Protein AF-A0A938YNI0-F1 (afdb_monomer_lite)

Secondary structure (DSSP, 8-state):
----------HHHHHHHHHHHHHHHHHHHHHHHHHHHHHHHHHHHHHHHHHHHHHHHHHHHHHHHHHHHHHHHHHHHHHHHHHHHHHHTT--HHHHHHHHHHHHHHHHHHHHHH--SSSEEEEEETTB---HHHHHHH-EEEEEEETTEEEEEEEE----TT----EEEEEE-SS-EEEEEPPS-EEEE--HHHHHHHHS--

pLDDT: mean 79.86, std 16.53, range [38.16, 95.25]

Foldseek 3Di:
DDDDDDDDDPPPVVVVVVVVVVVVVVVVVVVVVVVVVVVVVVVVVVVVVVVVVVVVLVVLQVVLVVLLVVLQVQLLCLLQVLQVVCLVVVHDFLVSQLSSLQSNLVSQVVSQVVQPPQKGKHKAKPVGDRDSVNQSVQKTKDFDDDPSGTFKIKIFRDPDPPRPIWIWMWMDGPNDIDIGTDDGIRMDGDDPVVVCVVVVPD

Structure (mmCIF, N/CA/C/O backbone):
data_AF-A0A938YNI0-F1
#
_entry.id   AF-A0A938YNI0-F1
#
loop_
_atom_site.group_PDB
_atom_site.id
_atom_site.type_symbol
_atom_site.label_atom_id
_atom_site.label_alt_id
_atom_site.label_comp_id
_atom_site.label_asym_id
_atom_site.label_entity_id
_atom_site.label_seq_id
_atom_site.pdbx_PDB_ins_code
_atom_site.Cartn_x
_atom_site.Cartn_y
_atom_site.Cartn_z
_atom_site.occupancy
_atom_site.B_iso_or_equiv
_atom_site.auth_seq_id
_atom_site.auth_comp_id
_atom_site.auth_asym_id
_atom_site.auth_atom_id
_atom_site.pdbx_PDB_model_num
ATOM 1 N N . MET A 1 1 ? 46.443 4.121 -111.350 1.00 38.16 1 MET A N 1
ATOM 2 C CA . MET A 1 1 ? 47.191 4.198 -110.071 1.00 38.16 1 MET A CA 1
ATOM 3 C C . MET A 1 1 ? 46.187 4.528 -108.970 1.00 38.16 1 MET A C 1
ATOM 5 O O . MET A 1 1 ? 45.527 5.544 -109.083 1.00 38.16 1 MET A O 1
ATOM 9 N N . ASN A 1 2 ? 45.786 3.555 -108.138 1.00 39.31 2 ASN A N 1
ATOM 10 C CA . ASN A 1 2 ? 46.237 3.372 -106.739 1.00 39.31 2 ASN A CA 1
ATOM 11 C C . ASN A 1 2 ? 46.168 4.683 -105.918 1.00 39.31 2 ASN A C 1
ATOM 13 O O . ASN A 1 2 ? 46.846 5.632 -106.274 1.00 39.31 2 ASN A O 1
ATOM 17 N N . LYS A 1 3 ? 45.430 4.808 -104.803 1.00 40.88 3 LYS A N 1
ATOM 18 C CA . LYS A 1 3 ? 45.256 3.856 -103.691 1.00 40.88 3 LYS A CA 1
ATOM 19 C C . LYS A 1 3 ? 43.919 4.049 -102.954 1.00 40.88 3 LYS A C 1
ATOM 21 O O . LYS A 1 3 ? 43.476 5.169 -102.725 1.00 40.88 3 LYS A O 1
ATOM 26 N N . ARG A 1 4 ? 43.349 2.926 -102.504 1.00 47.81 4 ARG A N 1
ATOM 27 C CA . ARG A 1 4 ? 42.357 2.835 -101.422 1.00 47.81 4 ARG A CA 1
ATOM 28 C C . ARG A 1 4 ? 42.985 3.317 -100.107 1.00 47.81 4 ARG A C 1
ATOM 30 O O . ARG A 1 4 ? 44.101 2.910 -99.794 1.00 47.81 4 ARG A O 1
ATOM 37 N N . GLY A 1 5 ? 42.248 4.106 -99.330 1.00 41.38 5 GLY A N 1
ATOM 38 C CA . GLY A 1 5 ? 42.566 4.444 -97.942 1.00 41.38 5 GLY A CA 1
ATOM 39 C C . GLY A 1 5 ? 41.437 4.003 -97.014 1.00 41.38 5 GLY A C 1
ATOM 40 O O . GLY A 1 5 ? 40.560 4.792 -96.687 1.00 41.38 5 GLY A O 1
ATOM 41 N N . PHE A 1 6 ? 41.446 2.729 -96.623 1.00 50.81 6 PHE A N 1
ATOM 42 C CA . PHE A 1 6 ? 40.734 2.230 -95.446 1.00 50.81 6 PHE A CA 1
ATOM 43 C C . PHE A 1 6 ? 41.686 2.372 -94.253 1.00 50.81 6 PHE A C 1
ATOM 45 O O . PHE A 1 6 ? 42.785 1.825 -94.308 1.00 50.81 6 PHE A O 1
ATOM 52 N N . ALA A 1 7 ? 41.274 3.035 -93.173 1.00 47.28 7 ALA A N 1
ATOM 53 C CA . ALA A 1 7 ? 41.886 2.839 -91.858 1.00 47.28 7 ALA A CA 1
ATOM 54 C C . ALA A 1 7 ? 40.875 3.142 -90.741 1.00 47.28 7 ALA A C 1
ATOM 56 O O . ALA A 1 7 ? 40.614 4.284 -90.382 1.00 47.28 7 ALA A O 1
ATOM 57 N N . ALA A 1 8 ? 40.270 2.046 -90.282 1.00 47.12 8 ALA A N 1
ATOM 58 C CA . ALA A 1 8 ? 39.646 1.772 -88.993 1.00 47.12 8 ALA A CA 1
ATOM 59 C C . ALA A 1 8 ? 39.476 2.938 -87.994 1.00 47.12 8 ALA A C 1
ATOM 61 O O . ALA A 1 8 ? 40.426 3.404 -87.369 1.00 47.12 8 ALA A O 1
ATOM 62 N N . LYS A 1 9 ? 38.209 3.274 -87.710 1.00 50.81 9 LYS A N 1
ATOM 63 C CA . LYS A 1 9 ? 37.815 3.894 -86.436 1.00 50.81 9 LYS A CA 1
ATOM 64 C C . LYS A 1 9 ? 38.272 2.994 -85.269 1.00 50.81 9 LYS A C 1
ATOM 66 O O . LYS A 1 9 ? 38.123 1.771 -85.365 1.00 50.81 9 LYS A O 1
ATOM 71 N N . PRO A 1 10 ? 38.786 3.548 -84.158 1.00 48.12 10 PRO A N 1
ATOM 72 C CA . PRO A 1 10 ? 39.384 2.758 -83.090 1.00 48.12 10 PRO A CA 1
ATOM 73 C C . PRO A 1 10 ? 38.300 2.084 -82.233 1.00 48.12 10 PRO A C 1
ATOM 75 O O . PRO A 1 10 ? 37.873 2.601 -81.204 1.00 48.12 10 PRO A O 1
ATOM 78 N N . LEU A 1 11 ? 37.901 0.870 -82.620 1.00 50.59 11 LEU A N 1
ATOM 79 C CA . LEU A 1 11 ? 37.059 -0.047 -81.829 1.00 50.59 11 LEU A CA 1
ATOM 80 C C . LEU A 1 11 ? 37.711 -0.496 -80.501 1.00 50.59 11 LEU A C 1
ATOM 82 O O . LEU A 1 11 ? 37.070 -1.145 -79.675 1.00 50.59 11 LEU A O 1
ATOM 86 N N . PHE A 1 12 ? 38.976 -0.139 -80.266 1.00 46.34 12 PHE A N 1
ATOM 87 C CA . PHE A 1 12 ? 39.715 -0.498 -79.055 1.00 46.34 12 PHE A CA 1
ATOM 88 C C . PHE A 1 12 ? 39.401 0.419 -77.859 1.00 46.34 12 PHE A C 1
ATOM 90 O O . PHE A 1 12 ? 39.346 -0.051 -76.722 1.00 46.34 12 PHE A O 1
ATOM 97 N N . PHE A 1 13 ? 39.106 1.702 -78.101 1.00 42.03 13 PHE A N 1
ATOM 98 C CA . PHE A 1 13 ? 38.815 2.659 -77.025 1.00 42.03 13 PHE A CA 1
ATOM 99 C C . PHE A 1 13 ? 37.410 2.466 -76.426 1.00 42.03 13 PHE A C 1
ATOM 101 O O . PHE A 1 13 ? 37.231 2.613 -75.222 1.00 42.03 13 PHE A O 1
ATOM 108 N N . GLN A 1 14 ? 36.417 2.019 -77.202 1.00 46.62 14 GLN A N 1
ATOM 109 C CA . GLN A 1 14 ? 35.068 1.766 -76.666 1.00 46.62 14 GLN A CA 1
ATOM 110 C C . GLN A 1 14 ? 34.980 0.528 -75.751 1.00 46.62 14 GLN A C 1
ATOM 112 O O . GLN A 1 14 ? 34.176 0.512 -74.818 1.00 46.62 14 GLN A O 1
ATOM 117 N N . ARG A 1 15 ? 35.821 -0.502 -75.942 1.00 45.84 15 ARG A N 1
ATOM 118 C CA . ARG A 1 15 ? 35.787 -1.721 -75.104 1.00 45.84 15 ARG A CA 1
ATOM 119 C C . ARG A 1 15 ? 36.447 -1.552 -73.732 1.00 45.84 15 ARG A C 1
ATOM 121 O O . ARG A 1 15 ? 35.991 -2.171 -72.771 1.00 45.84 15 ARG A O 1
ATOM 128 N N . LEU A 1 16 ? 37.487 -0.725 -73.618 1.00 47.31 16 LEU A N 1
ATOM 129 C CA . LEU A 1 16 ? 38.164 -0.455 -72.340 1.00 47.31 16 LEU A CA 1
ATOM 130 C C . LEU A 1 16 ? 37.369 0.511 -71.448 1.00 47.31 16 LEU A C 1
ATOM 132 O O . LEU A 1 16 ? 37.275 0.281 -70.241 1.00 47.31 16 LEU A O 1
ATOM 136 N N . PHE A 1 17 ? 36.719 1.523 -72.032 1.00 47.69 17 PHE A N 1
ATOM 137 C CA . PHE A 1 17 ? 35.843 2.434 -71.287 1.00 47.69 17 PHE A CA 1
ATOM 138 C C . PHE A 1 17 ? 34.546 1.751 -70.826 1.00 47.69 17 PHE A C 1
ATOM 140 O O . PHE A 1 17 ? 34.156 1.925 -69.674 1.00 47.69 17 PHE A O 1
ATOM 147 N N . GLY A 1 18 ? 33.948 0.873 -71.642 1.00 51.53 18 GLY A N 1
ATOM 148 C CA . GLY A 1 18 ? 32.767 0.098 -71.240 1.00 51.53 18 GLY A CA 1
ATOM 149 C C . GLY A 1 18 ? 33.025 -0.914 -70.111 1.00 51.53 18 GLY A C 1
ATOM 150 O O . GLY A 1 18 ? 32.138 -1.157 -69.297 1.00 51.53 18 GLY A O 1
ATOM 151 N N . LYS A 1 19 ? 34.236 -1.489 -70.005 1.00 54.94 19 LYS A N 1
ATOM 152 C CA . LYS A 1 19 ? 34.612 -2.366 -68.875 1.00 54.94 19 LYS A CA 1
ATOM 153 C C . LYS A 1 19 ? 34.879 -1.580 -67.584 1.00 54.94 19 LYS A C 1
ATOM 155 O O . LYS A 1 19 ? 34.446 -2.016 -66.522 1.00 54.94 19 LYS A O 1
ATOM 160 N N . ARG A 1 20 ? 35.532 -0.411 -67.669 1.00 54.72 20 ARG A N 1
ATOM 161 C CA . ARG A 1 20 ? 35.761 0.479 -66.511 1.00 54.72 20 ARG A CA 1
ATOM 162 C C . ARG A 1 20 ? 34.461 1.083 -65.969 1.00 54.72 20 ARG A C 1
ATOM 164 O O . ARG A 1 20 ? 34.282 1.122 -64.758 1.00 54.72 20 ARG A O 1
ATOM 171 N N . GLN A 1 21 ? 33.534 1.474 -66.845 1.00 62.00 21 GLN A N 1
ATOM 172 C CA . GLN A 1 21 ? 32.210 1.972 -66.448 1.00 62.00 21 GLN A CA 1
ATOM 173 C C . GLN A 1 21 ? 31.354 0.891 -65.773 1.00 62.00 21 GLN A C 1
ATOM 175 O O . GLN A 1 21 ? 30.682 1.182 -64.790 1.00 62.00 21 GLN A O 1
ATOM 180 N N . LYS A 1 22 ? 31.429 -0.368 -66.233 1.00 64.50 22 LYS A N 1
ATOM 181 C CA . LYS A 1 22 ? 30.766 -1.503 -65.567 1.00 64.50 22 LYS A CA 1
ATOM 182 C C . LYS A 1 22 ? 31.328 -1.766 -64.166 1.00 64.50 22 LYS A C 1
ATOM 184 O O . LYS A 1 22 ? 30.550 -1.973 -63.245 1.00 64.50 22 LYS A O 1
ATOM 189 N N . GLY A 1 23 ? 32.651 -1.699 -63.991 1.00 71.69 23 GLY A N 1
ATOM 190 C CA . GLY A 1 23 ? 33.288 -1.838 -62.674 1.00 71.69 23 GLY A CA 1
ATOM 191 C C . GLY A 1 23 ? 32.902 -0.718 -61.703 1.00 71.69 23 GLY A C 1
ATOM 192 O O . GLY A 1 23 ? 32.563 -0.991 -60.557 1.00 71.69 23 GLY A O 1
ATOM 193 N N . PHE A 1 24 ? 32.875 0.530 -62.180 1.00 79.88 24 PHE A N 1
ATOM 194 C CA . PHE A 1 24 ? 32.447 1.682 -61.383 1.00 79.88 24 PHE A CA 1
ATOM 195 C C . PHE A 1 24 ? 30.961 1.611 -60.993 1.00 79.88 24 PHE A C 1
ATOM 197 O O . PHE A 1 24 ? 30.611 1.871 -59.848 1.00 79.88 24 PHE A O 1
ATOM 204 N N . PHE A 1 25 ? 30.085 1.200 -61.913 1.00 79.19 25 PHE A N 1
ATOM 205 C CA . PHE A 1 25 ? 28.658 1.038 -61.630 1.00 79.19 25 PHE A CA 1
ATOM 206 C C . PHE A 1 25 ? 28.380 -0.102 -60.638 1.00 79.19 25 PHE A C 1
ATOM 208 O O . PHE A 1 25 ? 27.625 0.088 -59.690 1.00 79.19 25 PHE A O 1
ATOM 215 N N . CYS A 1 26 ? 29.038 -1.258 -60.794 1.00 82.62 26 CYS A N 1
ATOM 216 C CA . CYS A 1 26 ? 28.976 -2.337 -59.803 1.00 82.62 26 CYS A CA 1
ATOM 217 C C . CYS A 1 26 ? 29.453 -1.871 -58.423 1.00 82.62 26 CYS A C 1
ATOM 219 O O . CYS A 1 26 ? 28.816 -2.189 -57.425 1.00 82.62 26 CYS A O 1
ATOM 221 N N . PHE A 1 27 ? 30.528 -1.084 -58.363 1.00 84.44 27 PHE A N 1
ATOM 222 C CA . PHE A 1 27 ? 31.019 -0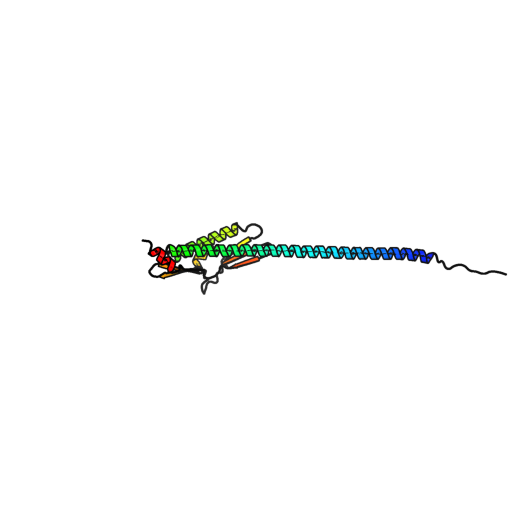.510 -57.112 1.00 84.44 27 PHE A CA 1
ATOM 223 C C . PHE A 1 27 ? 29.996 0.435 -56.459 1.00 84.44 27 PHE A C 1
ATOM 225 O O . PHE A 1 27 ? 29.757 0.323 -55.261 1.00 84.44 27 PHE A O 1
ATOM 232 N N . LEU A 1 28 ? 29.333 1.304 -57.232 1.00 87.62 28 LEU A N 1
ATOM 233 C CA . LEU A 1 28 ? 28.261 2.165 -56.715 1.00 87.62 28 LEU A CA 1
ATOM 234 C C . LEU A 1 28 ? 27.056 1.370 -56.201 1.00 87.62 28 LEU A C 1
ATOM 236 O O . LEU A 1 28 ? 26.506 1.725 -55.164 1.00 87.62 28 LEU A O 1
ATOM 240 N N . ILE A 1 29 ? 26.659 0.294 -56.887 1.00 88.12 29 ILE A N 1
ATOM 241 C CA . ILE A 1 29 ? 25.578 -0.583 -56.413 1.00 88.12 29 ILE A CA 1
ATOM 242 C C . ILE A 1 29 ? 25.964 -1.245 -55.092 1.00 88.12 29 ILE A C 1
ATOM 244 O O . ILE A 1 29 ? 25.154 -1.273 -54.172 1.00 88.12 29 ILE A O 1
ATOM 248 N N . VAL A 1 30 ? 27.193 -1.754 -54.979 1.00 90.62 30 VAL A N 1
ATOM 249 C CA . VAL A 1 30 ? 27.682 -2.364 -53.735 1.00 90.62 30 VAL A CA 1
ATOM 250 C C . VAL A 1 30 ? 27.716 -1.332 -52.606 1.00 90.62 30 VAL A C 1
ATOM 252 O O . VAL A 1 30 ? 27.247 -1.626 -51.514 1.00 90.62 30 VAL A O 1
ATOM 255 N N . LEU A 1 31 ? 28.182 -0.106 -52.864 1.00 90.81 31 LEU A N 1
ATOM 256 C CA . LEU A 1 31 ? 28.136 0.977 -51.876 1.00 90.81 31 LEU A CA 1
ATOM 257 C C . LEU A 1 31 ? 26.705 1.335 -51.461 1.00 90.81 31 LEU A C 1
ATOM 259 O O . LEU A 1 31 ? 26.448 1.527 -50.276 1.00 90.81 31 LEU A O 1
ATOM 263 N N . ALA A 1 32 ? 25.771 1.405 -52.412 1.00 89.25 32 ALA A N 1
ATOM 264 C CA . ALA A 1 32 ? 24.364 1.656 -52.118 1.00 89.25 32 ALA A CA 1
ATOM 265 C C . ALA A 1 32 ? 23.752 0.519 -51.285 1.00 89.25 32 ALA A C 1
ATOM 267 O O . ALA A 1 32 ? 23.020 0.789 -50.338 1.00 89.25 32 ALA A O 1
ATOM 268 N N . ALA A 1 33 ? 24.088 -0.738 -51.587 1.00 91.06 33 ALA A N 1
ATOM 269 C CA . ALA A 1 33 ? 23.653 -1.894 -50.812 1.00 91.06 33 ALA A CA 1
ATOM 270 C C . ALA A 1 33 ? 24.206 -1.859 -49.379 1.00 91.06 33 ALA A C 1
ATOM 272 O O . ALA A 1 33 ? 23.435 -2.037 -48.443 1.00 91.06 33 ALA A O 1
ATOM 273 N N . ILE A 1 34 ? 25.494 -1.538 -49.200 1.00 92.88 34 ILE A N 1
ATOM 274 C CA . ILE A 1 34 ? 26.114 -1.362 -47.875 1.00 92.88 34 ILE A CA 1
ATOM 275 C C . ILE A 1 34 ? 25.433 -0.225 -47.103 1.00 92.88 34 ILE A C 1
ATOM 277 O O . ILE A 1 34 ? 25.165 -0.369 -45.915 1.00 92.88 34 ILE A O 1
ATOM 281 N N . ALA A 1 35 ? 25.124 0.898 -47.758 1.00 91.56 35 ALA A N 1
ATOM 282 C CA . ALA A 1 35 ? 24.436 2.016 -47.116 1.00 91.56 35 ALA A CA 1
ATOM 283 C C . ALA A 1 35 ? 23.010 1.642 -46.671 1.00 91.56 35 ALA A C 1
ATOM 285 O O . ALA A 1 35 ? 22.593 2.004 -45.573 1.00 91.56 35 ALA A O 1
ATOM 286 N N . ILE A 1 36 ? 22.278 0.886 -47.497 1.00 91.62 36 ILE A N 1
ATOM 287 C CA . ILE A 1 36 ? 20.951 0.363 -47.147 1.00 91.62 36 ILE A CA 1
ATOM 288 C C . ILE A 1 36 ? 21.056 -0.627 -45.981 1.00 91.62 36 ILE A C 1
ATOM 290 O O . ILE A 1 36 ? 20.290 -0.519 -45.028 1.00 91.62 36 ILE A O 1
ATOM 294 N N . GLU A 1 37 ? 22.003 -1.564 -46.028 1.00 92.12 37 GLU A N 1
ATOM 295 C CA . GLU A 1 37 ? 22.225 -2.553 -44.969 1.00 92.12 37 GLU A CA 1
ATOM 296 C C . GLU A 1 37 ? 22.594 -1.885 -43.638 1.00 92.12 37 GLU A C 1
ATOM 298 O O . GLU A 1 37 ? 22.005 -2.205 -42.606 1.00 92.12 37 GLU A O 1
ATOM 303 N N . ALA A 1 38 ? 23.488 -0.893 -43.664 1.00 90.31 38 ALA A N 1
ATOM 304 C CA . ALA A 1 38 ? 23.835 -0.098 -42.491 1.00 90.31 38 ALA A CA 1
ATOM 305 C C . ALA A 1 38 ? 22.611 0.635 -41.917 1.00 90.31 38 ALA A C 1
ATOM 307 O O . ALA A 1 38 ? 22.375 0.578 -40.710 1.00 90.31 38 ALA A O 1
ATOM 308 N N . GLY A 1 39 ? 21.788 1.251 -42.774 1.00 90.12 39 GLY A N 1
ATOM 309 C CA . GLY A 1 39 ? 20.546 1.900 -42.349 1.00 90.12 39 GLY A CA 1
ATOM 310 C C . GLY A 1 39 ? 19.523 0.921 -41.758 1.00 90.12 39 GLY A C 1
ATOM 311 O O . GLY A 1 39 ? 18.837 1.246 -40.791 1.00 90.12 39 GLY A O 1
ATOM 312 N N . LEU A 1 40 ? 19.420 -0.301 -42.289 1.00 90.88 40 LEU A N 1
ATOM 313 C CA . LEU A 1 40 ? 18.556 -1.344 -41.723 1.00 90.88 40 LEU A CA 1
ATOM 314 C C . LEU A 1 40 ? 19.047 -1.806 -40.346 1.00 90.88 40 LEU A C 1
ATOM 316 O O . LEU A 1 40 ? 18.230 -1.968 -39.440 1.00 90.88 40 LEU A O 1
ATOM 320 N N . LEU A 1 41 ? 20.359 -1.982 -40.174 1.00 92.25 41 LEU A N 1
ATOM 321 C CA . LEU A 1 41 ? 20.958 -2.348 -38.888 1.00 92.25 41 LEU A CA 1
ATOM 322 C C . LEU A 1 41 ? 20.746 -1.262 -37.827 1.00 92.25 41 LEU A C 1
ATOM 324 O O . LEU A 1 41 ? 20.422 -1.585 -36.685 1.00 92.25 41 LEU A O 1
ATOM 328 N N . GLU A 1 42 ? 20.879 0.014 -38.195 1.00 92.62 42 GLU A N 1
ATOM 329 C CA . GLU A 1 42 ? 20.629 1.135 -37.284 1.00 92.62 42 GLU A CA 1
ATOM 330 C C . GLU A 1 42 ? 19.163 1.175 -36.827 1.00 92.62 42 GLU A C 1
ATOM 332 O O . GLU A 1 42 ? 18.893 1.213 -35.625 1.00 92.62 42 GLU A O 1
ATOM 337 N N . ASN A 1 43 ? 18.217 1.046 -37.765 1.00 91.56 43 ASN A N 1
ATOM 338 C CA . ASN A 1 43 ? 16.786 0.980 -37.453 1.00 91.56 43 ASN A CA 1
ATOM 339 C C . ASN A 1 43 ? 16.434 -0.233 -36.573 1.00 91.56 43 ASN A C 1
ATOM 341 O O . ASN A 1 43 ? 15.624 -0.118 -35.652 1.00 91.56 43 ASN A O 1
ATOM 345 N N . ALA A 1 44 ? 17.040 -1.397 -36.830 1.00 90.25 44 ALA A N 1
ATOM 346 C CA . ALA A 1 44 ? 16.838 -2.593 -36.015 1.00 90.25 44 ALA A CA 1
ATOM 347 C C . ALA A 1 44 ? 17.356 -2.392 -34.581 1.00 90.25 44 ALA A C 1
ATOM 349 O O . ALA A 1 44 ? 16.653 -2.716 -33.622 1.00 90.25 44 ALA A O 1
ATOM 350 N N . ALA A 1 45 ? 18.543 -1.796 -34.427 1.00 89.81 45 ALA A N 1
ATOM 351 C CA . ALA A 1 45 ? 19.116 -1.481 -33.122 1.00 89.81 45 ALA A CA 1
ATOM 352 C C . ALA A 1 45 ? 18.281 -0.441 -32.355 1.00 89.81 45 ALA A C 1
ATOM 354 O O . ALA A 1 45 ? 18.121 -0.542 -31.135 1.00 89.81 45 ALA A O 1
ATOM 355 N N . GLU A 1 46 ? 17.725 0.560 -33.041 1.00 92.75 46 GLU A N 1
ATOM 356 C CA . GLU A 1 46 ? 16.819 1.529 -32.425 1.00 92.75 46 GLU A CA 1
ATOM 357 C C . GLU A 1 46 ? 15.503 0.877 -31.986 1.00 92.75 46 GLU A C 1
ATOM 359 O O . GLU A 1 46 ? 15.088 1.052 -30.837 1.00 92.75 46 GLU A O 1
ATOM 364 N N . ALA A 1 47 ? 14.888 0.058 -32.843 1.00 89.25 47 ALA A N 1
ATOM 365 C CA . ALA A 1 47 ? 13.675 -0.681 -32.508 1.00 89.25 47 ALA A CA 1
ATOM 366 C C . ALA A 1 47 ? 13.882 -1.590 -31.286 1.00 89.25 47 ALA A C 1
ATOM 368 O O . ALA A 1 47 ? 13.059 -1.592 -30.368 1.00 89.25 47 ALA A O 1
ATOM 369 N N . GLU A 1 48 ? 15.005 -2.309 -31.216 1.00 90.88 48 GLU A N 1
ATOM 370 C CA . GLU A 1 48 ? 15.342 -3.156 -30.071 1.00 90.88 48 GLU A CA 1
ATOM 371 C C . GLU A 1 48 ? 15.510 -2.340 -28.781 1.00 90.88 48 GLU A C 1
ATOM 373 O O . GLU A 1 48 ? 14.988 -2.722 -27.731 1.00 90.88 48 GLU A O 1
ATOM 378 N N . ARG A 1 49 ? 16.152 -1.166 -28.849 1.00 89.75 49 ARG A N 1
ATOM 379 C CA . ARG A 1 49 ? 16.259 -0.249 -27.701 1.00 89.75 49 ARG A CA 1
ATOM 380 C C . ARG A 1 49 ? 14.897 0.261 -27.243 1.00 89.75 49 ARG A C 1
ATOM 382 O O . ARG A 1 49 ? 14.655 0.326 -26.037 1.00 89.75 49 ARG A O 1
ATOM 389 N N . VAL A 1 50 ? 14.016 0.629 -28.172 1.00 91.50 50 VAL A N 1
ATOM 390 C CA . VAL A 1 50 ? 12.654 1.088 -27.857 1.00 91.50 50 VAL A CA 1
ATOM 391 C C . VAL A 1 50 ? 11.856 -0.033 -27.194 1.00 91.50 50 VAL A C 1
ATOM 393 O O . VAL A 1 50 ? 11.256 0.190 -26.143 1.00 91.50 50 VAL A O 1
ATOM 396 N N . ILE A 1 51 ? 11.916 -1.252 -27.735 1.00 91.38 51 ILE A N 1
ATOM 397 C CA . ILE A 1 51 ? 11.267 -2.433 -27.151 1.00 91.38 51 ILE A CA 1
ATOM 398 C C . ILE A 1 51 ? 11.834 -2.731 -25.758 1.00 91.38 51 ILE A C 1
ATOM 400 O O . ILE A 1 51 ? 11.069 -2.958 -24.821 1.00 91.38 51 ILE A O 1
ATOM 404 N N . GLY A 1 52 ? 13.158 -2.695 -25.593 1.00 89.56 52 GLY A N 1
ATOM 405 C CA . GLY A 1 52 ? 13.822 -2.923 -24.310 1.00 89.56 52 GLY A CA 1
ATOM 406 C C . GLY A 1 52 ? 13.399 -1.912 -23.243 1.00 89.56 52 GLY A C 1
ATOM 407 O O . GLY A 1 52 ? 13.052 -2.299 -22.127 1.00 89.56 52 GLY A O 1
ATOM 408 N N . ARG A 1 53 ? 13.336 -0.621 -23.598 1.00 89.12 53 ARG A N 1
ATOM 409 C CA . ARG A 1 53 ? 12.811 0.431 -22.710 1.00 89.12 53 ARG A CA 1
ATOM 410 C C . ARG A 1 53 ? 11.342 0.203 -22.370 1.00 89.12 53 ARG A C 1
ATOM 412 O O . ARG A 1 53 ? 10.979 0.292 -21.202 1.00 89.12 53 ARG A O 1
ATOM 419 N N . GLY A 1 54 ? 10.517 -0.128 -23.362 1.00 89.25 54 GLY A N 1
ATOM 420 C CA . GLY A 1 54 ? 9.100 -0.422 -23.155 1.00 89.25 54 GLY A CA 1
ATOM 421 C C . GLY A 1 54 ? 8.883 -1.577 -22.175 1.00 89.25 54 GLY A C 1
ATOM 422 O O . GLY A 1 54 ? 8.074 -1.460 -21.259 1.00 89.25 54 GLY A O 1
ATOM 423 N N . ARG A 1 55 ? 9.661 -2.659 -22.304 1.00 89.19 55 ARG A N 1
ATOM 424 C CA . ARG A 1 55 ? 9.626 -3.801 -21.375 1.00 89.19 55 ARG A CA 1
ATOM 425 C C . ARG A 1 55 ? 10.043 -3.418 -19.958 1.00 89.19 55 ARG A C 1
ATOM 427 O O . ARG A 1 55 ? 9.382 -3.838 -19.017 1.00 89.19 55 ARG A O 1
ATOM 434 N N . ALA A 1 56 ? 11.095 -2.614 -19.802 1.00 87.25 56 ALA A N 1
ATOM 435 C CA . ALA A 1 56 ? 11.530 -2.146 -18.486 1.00 87.25 56 ALA A CA 1
ATOM 436 C C . ALA A 1 56 ? 10.442 -1.306 -17.794 1.00 87.25 56 ALA A C 1
ATOM 438 O O . ALA A 1 56 ? 10.130 -1.544 -16.631 1.00 87.25 56 ALA A O 1
ATOM 439 N N . ILE A 1 57 ? 9.806 -0.385 -18.527 1.00 88.75 57 ILE A N 1
ATOM 440 C CA . ILE A 1 57 ? 8.693 0.425 -18.006 1.00 88.75 57 ILE A CA 1
ATOM 441 C C . ILE A 1 57 ? 7.508 -0.465 -17.615 1.00 88.75 57 ILE A C 1
ATOM 443 O O . ILE A 1 57 ? 6.937 -0.280 -16.543 1.00 88.75 57 ILE A O 1
ATOM 447 N N . ALA A 1 58 ? 7.146 -1.437 -18.458 1.00 88.94 58 ALA A N 1
ATOM 448 C CA . ALA A 1 58 ? 6.048 -2.359 -18.177 1.00 88.94 58 ALA A CA 1
ATOM 449 C C . ALA A 1 58 ? 6.311 -3.197 -16.914 1.00 88.94 58 ALA A C 1
ATOM 451 O O . ALA A 1 58 ? 5.436 -3.293 -16.058 1.00 88.94 58 ALA A O 1
ATOM 452 N N . PHE A 1 59 ? 7.526 -3.731 -16.766 1.00 89.25 59 PHE A N 1
ATOM 453 C CA .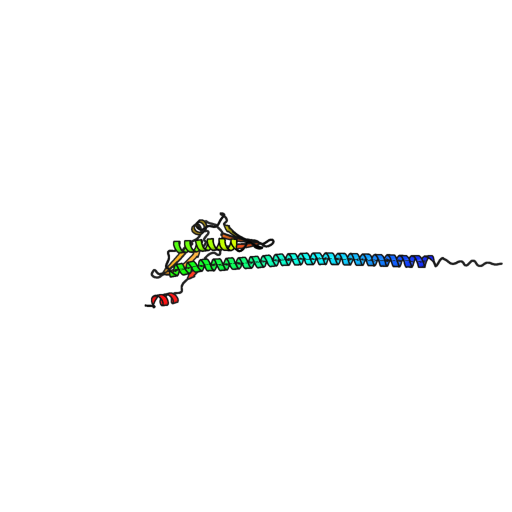 PHE A 1 59 ? 7.929 -4.496 -15.586 1.00 89.25 59 PHE A CA 1
ATOM 454 C C . PHE A 1 59 ? 7.882 -3.658 -14.300 1.00 89.25 59 PHE A C 1
ATOM 456 O O . PHE A 1 59 ? 7.382 -4.114 -13.272 1.00 89.25 59 PHE A O 1
ATOM 463 N N . GLU A 1 60 ? 8.371 -2.416 -14.348 1.00 88.25 60 GLU A N 1
ATOM 464 C CA . GLU A 1 60 ? 8.306 -1.504 -13.203 1.00 88.25 60 GLU A CA 1
ATOM 465 C C . GLU A 1 60 ? 6.861 -1.135 -12.842 1.00 88.25 60 GLU A C 1
ATOM 467 O O . GLU A 1 60 ? 6.519 -1.077 -11.662 1.00 88.25 60 GLU A O 1
ATOM 472 N N . ALA A 1 61 ? 5.999 -0.920 -13.840 1.00 88.19 61 ALA A N 1
ATOM 473 C CA . ALA A 1 61 ? 4.585 -0.633 -13.619 1.00 88.19 61 ALA A CA 1
ATOM 474 C C . ALA A 1 61 ? 3.845 -1.823 -12.986 1.00 88.19 61 ALA A C 1
ATOM 476 O O . ALA A 1 61 ? 3.060 -1.628 -12.059 1.00 88.19 61 ALA A O 1
ATOM 477 N N . GLU A 1 62 ? 4.117 -3.046 -13.447 1.00 88.44 62 GLU A N 1
ATOM 478 C CA . GLU A 1 62 ? 3.561 -4.274 -12.870 1.00 88.44 62 GLU A CA 1
ATOM 479 C C . GLU A 1 62 ? 4.032 -4.473 -11.427 1.00 88.44 62 GLU A C 1
ATOM 481 O O . GLU A 1 62 ? 3.230 -4.711 -10.527 1.00 88.44 62 GLU A O 1
ATOM 486 N N . SER A 1 63 ? 5.323 -4.279 -11.179 1.00 88.75 63 SER A N 1
ATOM 487 C CA . SER A 1 63 ? 5.894 -4.405 -9.840 1.00 88.75 63 SER A CA 1
ATOM 488 C C . SER A 1 63 ? 5.338 -3.333 -8.881 1.00 88.75 63 SER A C 1
ATOM 490 O O . SER A 1 63 ? 5.050 -3.628 -7.721 1.00 88.75 63 SER A O 1
ATOM 492 N N . ALA A 1 64 ? 5.092 -2.107 -9.363 1.00 88.88 64 ALA A N 1
ATOM 493 C CA . ALA A 1 64 ? 4.417 -1.062 -8.588 1.00 88.88 64 ALA A CA 1
ATOM 494 C C . ALA A 1 64 ? 2.944 -1.409 -8.306 1.00 88.88 64 ALA A C 1
ATOM 496 O O . ALA A 1 64 ? 2.445 -1.128 -7.215 1.00 88.88 64 ALA A O 1
ATOM 497 N N . ALA A 1 65 ? 2.256 -2.049 -9.256 1.00 88.44 65 ALA A N 1
ATOM 498 C CA . ALA A 1 65 ? 0.893 -2.536 -9.064 1.00 88.44 65 ALA A CA 1
ATOM 499 C C . ALA A 1 65 ? 0.829 -3.657 -8.012 1.00 88.44 65 ALA A C 1
ATOM 501 O O . ALA A 1 65 ? -0.032 -3.617 -7.138 1.00 88.44 65 ALA A O 1
ATOM 502 N N . LEU A 1 66 ? 1.774 -4.602 -8.031 1.00 89.31 66 LEU A N 1
ATOM 503 C CA . LEU A 1 66 ? 1.883 -5.642 -7.002 1.00 89.31 66 LEU A CA 1
ATOM 504 C C . LEU A 1 66 ? 2.122 -5.038 -5.616 1.00 89.31 66 LEU A C 1
ATOM 506 O O . LEU A 1 66 ? 1.439 -5.404 -4.661 1.00 89.31 66 LEU A O 1
ATOM 510 N N . ALA A 1 67 ? 3.043 -4.075 -5.505 1.00 88.81 67 ALA A N 1
ATOM 511 C CA . ALA A 1 67 ? 3.281 -3.363 -4.253 1.00 88.81 67 ALA A CA 1
ATOM 512 C C . ALA A 1 67 ? 2.005 -2.670 -3.753 1.00 88.81 67 ALA A C 1
ATOM 514 O O . ALA A 1 67 ? 1.670 -2.773 -2.575 1.00 88.81 67 ALA A O 1
ATOM 515 N N . ARG A 1 68 ? 1.244 -2.029 -4.648 1.00 90.00 68 ARG A N 1
ATOM 516 C CA . ARG A 1 68 ? -0.045 -1.419 -4.308 1.00 90.00 68 ARG A CA 1
ATOM 517 C C . ARG A 1 68 ? -1.030 -2.438 -3.743 1.00 90.00 68 ARG A C 1
ATOM 519 O O . ARG A 1 68 ? -1.599 -2.179 -2.688 1.00 90.00 68 ARG A O 1
ATOM 526 N N . THR A 1 69 ? -1.217 -3.570 -4.415 1.00 90.69 69 THR A N 1
ATOM 527 C CA . THR A 1 69 ? -2.130 -4.625 -3.952 1.00 90.69 69 THR A CA 1
ATOM 528 C C . THR A 1 69 ? -1.713 -5.158 -2.583 1.00 90.69 69 THR A C 1
ATOM 530 O O . THR A 1 69 ? -2.547 -5.285 -1.695 1.00 90.69 69 THR A O 1
ATOM 533 N N . LEU A 1 70 ? -0.414 -5.379 -2.359 1.00 89.69 70 LEU A N 1
ATOM 534 C CA . LEU A 1 70 ? 0.095 -5.821 -1.057 1.00 89.69 70 LEU A CA 1
ATOM 535 C C . LEU A 1 70 ? -0.172 -4.799 0.055 1.00 89.69 70 LEU A C 1
ATOM 537 O O . LEU A 1 70 ? -0.524 -5.187 1.172 1.00 89.69 70 LEU A O 1
ATOM 541 N N . ILE A 1 71 ? -0.013 -3.505 -0.237 1.00 90.94 71 ILE A N 1
ATOM 542 C CA . ILE A 1 71 ? -0.330 -2.420 0.701 1.00 90.94 71 ILE A CA 1
ATOM 543 C C . ILE A 1 71 ? -1.833 -2.416 1.013 1.00 90.94 71 ILE A C 1
ATOM 545 O O . ILE A 1 71 ? -2.199 -2.356 2.187 1.00 90.94 71 ILE A O 1
ATOM 549 N N . GLU A 1 72 ? -2.681 -2.502 -0.016 1.00 90.56 72 GLU A N 1
ATOM 550 C CA . GLU A 1 72 ? -4.144 -2.560 0.098 1.00 90.56 72 GLU A CA 1
ATOM 551 C C . GLU A 1 72 ? -4.585 -3.724 0.994 1.00 90.56 72 GLU A C 1
ATOM 553 O O . GLU A 1 72 ? -5.214 -3.500 2.030 1.00 90.56 72 GLU A O 1
ATOM 558 N N . ASP A 1 73 ? -4.167 -4.947 0.669 1.00 91.31 73 ASP A N 1
ATOM 559 C CA . ASP A 1 73 ? -4.545 -6.159 1.400 1.00 91.31 73 ASP A CA 1
ATOM 560 C C . ASP A 1 73 ? -4.054 -6.142 2.853 1.00 91.31 73 ASP A C 1
ATOM 562 O O . ASP A 1 73 ? -4.778 -6.520 3.783 1.00 91.31 73 ASP A O 1
ATOM 566 N N . SER A 1 74 ? -2.821 -5.678 3.071 1.00 92.06 74 SER A N 1
ATOM 567 C CA . SER A 1 74 ? -2.234 -5.614 4.411 1.00 92.06 74 SER A CA 1
ATOM 568 C C . SER A 1 74 ? -2.948 -4.591 5.289 1.00 92.06 74 SER A C 1
ATOM 570 O O . SER A 1 74 ? -3.192 -4.855 6.470 1.00 92.06 74 SER A O 1
ATOM 572 N N . LEU A 1 75 ? -3.305 -3.434 4.724 1.00 91.69 75 LEU A N 1
ATOM 573 C CA . LEU A 1 75 ? -4.027 -2.384 5.434 1.00 91.69 75 LEU A CA 1
ATOM 574 C C . LEU A 1 75 ? -5.445 -2.837 5.781 1.00 91.69 75 LEU A C 1
ATOM 576 O O . LEU A 1 75 ? -5.877 -2.708 6.930 1.00 91.69 75 LEU A O 1
ATOM 580 N N . ASP A 1 76 ? -6.137 -3.427 4.809 1.00 91.62 76 ASP A N 1
ATOM 581 C CA . ASP A 1 76 ? -7.465 -4.001 4.977 1.00 91.62 76 ASP A CA 1
ATOM 582 C C . ASP A 1 76 ? -7.490 -5.044 6.090 1.00 91.62 76 ASP A C 1
ATOM 584 O O . ASP A 1 76 ? -8.340 -4.989 6.985 1.00 91.62 76 ASP A O 1
ATOM 588 N N . SER A 1 77 ? -6.539 -5.976 6.053 1.00 92.50 77 SER A N 1
ATOM 589 C CA . SER A 1 77 ? -6.390 -7.019 7.061 1.00 92.50 77 SER A CA 1
ATOM 590 C C . SER A 1 77 ? -6.103 -6.428 8.442 1.00 92.50 77 SER A C 1
ATOM 592 O O . SER A 1 77 ? -6.768 -6.790 9.415 1.00 92.50 77 SER A O 1
ATOM 594 N N . ALA A 1 78 ? -5.179 -5.464 8.538 1.00 92.94 78 ALA A N 1
ATOM 595 C CA . ALA A 1 78 ? -4.822 -4.816 9.796 1.00 92.94 78 ALA A CA 1
ATOM 596 C C . ALA A 1 78 ? -6.024 -4.123 10.454 1.00 92.94 78 ALA A C 1
ATOM 598 O O . ALA A 1 78 ? -6.290 -4.362 11.633 1.00 92.94 78 ALA A O 1
ATOM 599 N N . ILE A 1 79 ? -6.781 -3.319 9.698 1.00 92.81 79 ILE A N 1
ATOM 600 C CA . ILE A 1 79 ? -7.945 -2.591 10.221 1.00 92.81 79 ILE A CA 1
ATOM 601 C C . ILE A 1 79 ? -9.071 -3.563 10.578 1.00 92.81 79 ILE A C 1
ATOM 603 O O . ILE A 1 79 ? -9.596 -3.514 11.690 1.00 92.81 79 ILE A O 1
ATOM 607 N N . LYS A 1 80 ? -9.432 -4.479 9.670 1.00 93.38 80 LYS A N 1
ATOM 608 C CA . LYS A 1 80 ? -10.521 -5.443 9.905 1.00 93.38 80 LYS A CA 1
ATOM 609 C C . LYS A 1 80 ? -10.219 -6.359 11.092 1.00 93.38 80 LYS A C 1
ATOM 611 O O . LYS A 1 80 ? -11.134 -6.676 11.845 1.00 93.38 80 LYS A O 1
ATOM 616 N N . SER A 1 81 ? -8.960 -6.757 11.281 1.00 94.06 81 SER A N 1
ATOM 617 C CA . SER A 1 81 ? -8.515 -7.541 12.439 1.00 94.06 81 SER A CA 1
ATOM 618 C C . SER A 1 81 ? -8.757 -6.802 13.754 1.00 94.06 81 SER A C 1
ATOM 620 O O . SER A 1 81 ? -9.360 -7.384 14.651 1.00 94.06 81 SER A O 1
ATOM 622 N N . GLU A 1 82 ? -8.351 -5.534 13.868 1.00 94.94 82 GLU A N 1
ATOM 623 C CA . GLU A 1 82 ? -8.549 -4.771 15.111 1.00 94.94 82 GLU A CA 1
ATOM 624 C 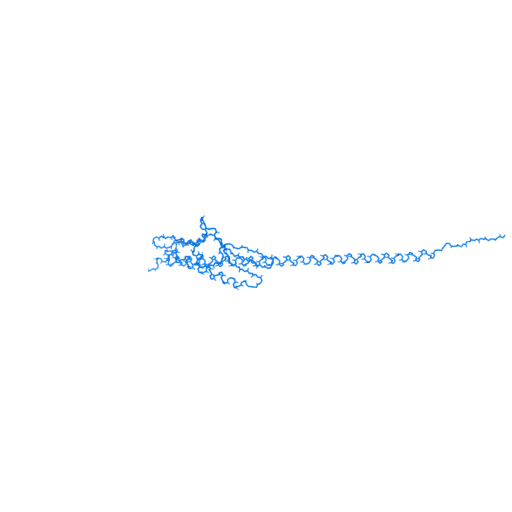C . GLU A 1 82 ? -10.025 -4.438 15.356 1.00 94.94 82 GLU A C 1
ATOM 626 O O . GLU A 1 82 ? -10.477 -4.447 16.498 1.00 94.94 82 GLU A O 1
ATOM 631 N N . LEU A 1 83 ? -10.808 -4.202 14.296 1.00 94.12 83 LEU A N 1
ATOM 632 C CA . LEU A 1 83 ? -12.257 -4.030 14.417 1.00 94.12 83 LEU A CA 1
ATOM 633 C C . LEU A 1 83 ? -12.942 -5.299 14.942 1.00 94.12 83 LEU A C 1
ATOM 635 O O . LEU A 1 83 ? -13.766 -5.206 15.848 1.00 94.12 83 LEU A O 1
ATOM 639 N N . LYS A 1 84 ? -12.599 -6.474 14.395 1.00 93.94 84 LYS A N 1
ATOM 640 C CA . LYS A 1 84 ? -13.127 -7.772 14.851 1.00 93.94 84 LYS A CA 1
ATOM 641 C C . LYS A 1 84 ? -12.777 -8.032 16.309 1.00 93.94 84 LYS A C 1
ATOM 643 O O . LYS A 1 84 ? -13.655 -8.346 17.102 1.00 93.94 84 LYS A O 1
ATOM 648 N N . GLU A 1 85 ? -11.511 -7.861 16.670 1.00 93.38 85 GLU A N 1
ATOM 649 C CA . GLU A 1 85 ? -11.067 -8.076 18.045 1.00 93.38 85 GLU A CA 1
ATOM 650 C C . GLU A 1 85 ? -11.728 -7.081 19.011 1.00 93.38 85 GLU A C 1
ATOM 652 O O . GLU A 1 85 ? -12.165 -7.462 20.093 1.00 93.38 85 GLU A O 1
ATOM 657 N N . GLY A 1 86 ? -11.887 -5.822 18.594 1.00 91.94 86 GLY A N 1
ATOM 658 C CA . GLY A 1 86 ? -12.603 -4.806 19.359 1.00 91.94 86 GLY A CA 1
ATOM 659 C C . GLY A 1 86 ? -14.076 -5.139 19.603 1.00 91.94 86 GLY A C 1
ATOM 660 O O . GLY A 1 86 ? -14.579 -4.886 20.697 1.00 91.94 86 GLY A O 1
ATOM 661 N N . ILE A 1 87 ? -14.755 -5.735 18.616 1.00 92.56 87 ILE A N 1
ATOM 662 C CA . ILE A 1 87 ? -16.122 -6.256 18.761 1.00 92.56 87 ILE A CA 1
ATOM 663 C C . ILE A 1 87 ? -16.143 -7.415 19.765 1.00 92.56 87 ILE A C 1
ATOM 665 O O . ILE A 1 87 ? -16.895 -7.349 20.738 1.00 92.56 87 ILE A O 1
ATOM 669 N N . ALA A 1 88 ? -15.284 -8.421 19.572 1.00 90.06 88 ALA A N 1
ATOM 670 C CA . ALA A 1 88 ? -15.231 -9.623 20.405 1.00 90.06 88 ALA A CA 1
ATOM 671 C C . ALA A 1 88 ? -14.915 -9.316 21.880 1.00 90.06 88 ALA A C 1
ATOM 673 O O . ALA A 1 88 ? -15.494 -9.913 22.786 1.00 90.06 88 ALA A O 1
ATOM 674 N N . LEU A 1 89 ? -14.027 -8.349 22.126 1.00 91.12 89 LEU A N 1
ATOM 675 C CA . LEU A 1 89 ? -13.650 -7.886 23.465 1.00 91.12 89 LEU A CA 1
ATOM 676 C C . LEU A 1 89 ? -14.573 -6.784 24.013 1.00 91.12 89 LEU A C 1
ATOM 678 O O . LEU A 1 89 ? -14.387 -6.337 25.142 1.00 91.12 89 LEU A O 1
ATOM 682 N N . ASN A 1 90 ? -15.568 -6.347 23.234 1.00 90.31 90 ASN A N 1
ATOM 683 C CA . ASN A 1 90 ? -16.511 -5.282 23.579 1.00 90.31 90 ASN A CA 1
ATOM 684 C C . ASN A 1 90 ? -15.838 -3.958 24.001 1.00 90.31 90 ASN A C 1
ATOM 686 O O . ASN A 1 90 ? -16.310 -3.282 24.916 1.00 90.31 90 ASN A O 1
ATOM 690 N N . LEU A 1 91 ? -14.736 -3.599 23.336 1.00 93.06 91 LEU A N 1
ATOM 691 C CA . LEU A 1 91 ? -13.934 -2.417 23.658 1.00 93.06 91 LEU A CA 1
ATOM 692 C C . LEU A 1 91 ? -14.680 -1.107 23.373 1.00 93.06 91 LEU A C 1
ATOM 694 O O . LEU A 1 91 ? -15.645 -1.048 22.597 1.00 93.06 91 LEU A O 1
ATOM 698 N N . GLU A 1 92 ? -14.199 -0.022 23.978 1.00 94.06 92 GLU A N 1
ATOM 699 C CA . GLU A 1 92 ? -14.695 1.313 23.658 1.00 94.06 92 GLU A CA 1
ATOM 700 C C . GLU A 1 92 ? -14.194 1.774 22.275 1.00 94.06 92 GLU A C 1
ATOM 702 O O . GLU A 1 92 ? -13.056 1.487 21.893 1.00 94.06 92 GLU A O 1
ATOM 707 N N . PRO A 1 93 ? -14.994 2.540 21.502 1.00 92.81 93 PRO A N 1
ATOM 708 C CA . PRO A 1 93 ? -14.613 2.960 20.149 1.00 92.81 93 PRO A CA 1
ATOM 709 C C . PRO A 1 93 ? -13.264 3.695 20.083 1.00 92.81 93 PRO A C 1
ATOM 711 O O . PRO A 1 93 ? -12.536 3.578 19.097 1.00 92.81 93 PRO A O 1
ATOM 714 N N . GLY A 1 94 ? -12.924 4.451 21.134 1.00 93.56 94 GLY 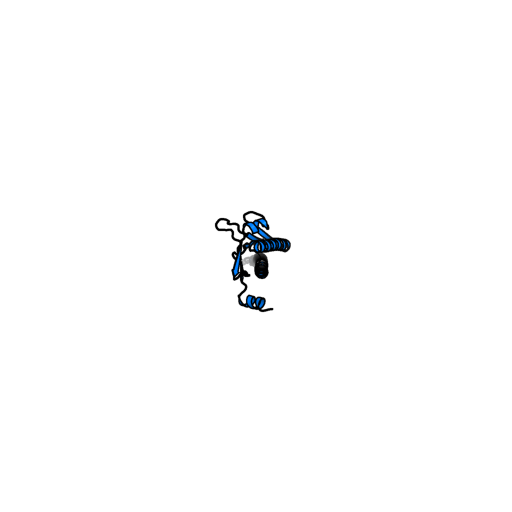A N 1
ATOM 715 C CA . GLY A 1 94 ? -11.644 5.151 21.249 1.00 93.56 94 GLY A CA 1
ATOM 716 C C . GLY A 1 94 ? -10.445 4.202 21.296 1.00 93.56 94 GLY A C 1
ATOM 717 O O . GLY A 1 94 ? -9.459 4.452 20.604 1.00 93.56 94 GLY A O 1
ATOM 718 N N . GLU A 1 95 ? -10.568 3.092 22.026 1.00 94.50 95 GLU A N 1
ATOM 719 C CA . GLU A 1 95 ? -9.519 2.077 22.176 1.00 94.50 95 GLU A CA 1
ATOM 720 C C . GLU A 1 95 ? -9.317 1.300 20.873 1.00 94.50 95 GLU A C 1
ATOM 722 O O . GLU A 1 95 ? -8.187 1.127 20.417 1.00 94.50 95 GLU A O 1
ATOM 727 N N . ILE A 1 96 ? -10.414 0.900 20.217 1.00 94.06 96 ILE A N 1
ATOM 728 C CA . ILE A 1 96 ? -10.371 0.222 18.911 1.00 94.06 96 ILE A CA 1
ATOM 729 C C . ILE A 1 96 ? -9.663 1.109 17.879 1.00 94.06 96 ILE A C 1
ATOM 731 O O . ILE A 1 96 ? -8.803 0.643 17.131 1.00 94.06 96 ILE A O 1
ATOM 735 N N . ARG A 1 97 ? -9.991 2.408 17.859 1.00 94.12 97 ARG A N 1
ATOM 736 C CA . ARG A 1 97 ? -9.358 3.397 16.976 1.00 94.12 97 ARG A CA 1
ATOM 737 C C . ARG A 1 97 ? -7.854 3.502 17.232 1.00 94.12 97 ARG A C 1
ATOM 739 O O . ARG A 1 97 ? -7.085 3.495 16.276 1.00 94.12 97 ARG A O 1
ATOM 746 N N . GLU A 1 98 ? -7.434 3.616 18.488 1.00 95.00 98 GLU A N 1
ATOM 747 C CA . GLU A 1 98 ? -6.016 3.755 18.845 1.00 95.00 98 GLU A CA 1
ATOM 748 C C . GLU A 1 98 ? -5.209 2.514 18.466 1.00 95.00 98 GLU A C 1
ATOM 750 O O . GLU A 1 98 ? -4.143 2.635 17.856 1.00 95.00 98 GLU A O 1
ATOM 755 N N . ARG A 1 99 ? -5.753 1.322 18.736 1.00 95.25 99 ARG A N 1
ATOM 756 C CA . ARG A 1 99 ? -5.144 0.050 18.333 1.00 95.25 99 ARG A CA 1
ATOM 757 C C . ARG A 1 99 ? -5.013 -0.069 16.814 1.00 95.25 99 ARG A C 1
ATOM 759 O O . ARG A 1 99 ? -3.923 -0.364 16.319 1.00 95.25 99 ARG A O 1
ATOM 766 N N . ALA A 1 100 ? -6.085 0.227 16.075 1.00 93.69 100 ALA A N 1
ATOM 767 C CA . ALA A 1 100 ? -6.069 0.235 14.614 1.00 93.69 100 ALA A CA 1
ATOM 768 C C . ALA A 1 100 ? -5.013 1.210 14.073 1.00 93.69 100 ALA A C 1
ATOM 770 O O . ALA A 1 100 ? -4.167 0.818 13.275 1.00 93.69 100 ALA A O 1
ATOM 771 N N . ASN A 1 101 ? -4.992 2.453 14.559 1.00 93.50 101 ASN A N 1
ATOM 772 C CA . ASN A 1 101 ? -4.047 3.474 14.101 1.00 93.50 101 ASN A CA 1
ATOM 773 C C . ASN A 1 101 ? -2.590 3.108 14.383 1.00 93.50 101 ASN A C 1
ATOM 775 O O . ASN A 1 101 ? -1.742 3.291 13.511 1.00 93.50 101 ASN A O 1
ATOM 779 N N . ARG A 1 102 ? -2.291 2.538 15.553 1.00 94.94 102 ARG A N 1
ATOM 780 C CA . ARG A 1 102 ? -0.945 2.039 15.852 1.00 94.94 102 ARG A CA 1
ATOM 781 C C . ARG A 1 102 ? -0.522 0.946 14.876 1.00 94.94 102 ARG A C 1
ATOM 783 O O . ARG A 1 102 ? 0.589 0.984 14.351 1.00 94.94 102 ARG A O 1
ATOM 790 N N . LYS A 1 103 ? -1.412 -0.008 14.594 1.00 94.38 103 LYS A N 1
ATOM 791 C CA . LYS A 1 103 ? -1.137 -1.099 13.650 1.00 94.38 103 LYS A CA 1
ATOM 792 C C . LYS A 1 103 ? -0.911 -0.580 12.231 1.00 94.38 103 LYS A C 1
ATOM 794 O O . LYS A 1 103 ? -0.004 -1.061 11.560 1.00 94.38 103 LYS A O 1
ATOM 799 N N . ILE A 1 104 ? -1.672 0.432 11.811 1.00 92.44 104 ILE A N 1
ATOM 800 C CA . ILE A 1 104 ? -1.487 1.124 10.529 1.00 92.44 104 ILE A CA 1
ATOM 801 C C . ILE A 1 104 ? -0.096 1.775 10.454 1.00 92.44 104 ILE A C 1
ATOM 803 O O . ILE A 1 104 ? 0.622 1.554 9.485 1.00 92.44 104 ILE A O 1
ATOM 807 N N . VAL A 1 105 ? 0.323 2.535 11.474 1.00 92.75 105 VAL A N 1
ATOM 808 C CA . VAL A 1 105 ? 1.644 3.200 11.480 1.00 92.75 105 VAL A CA 1
ATOM 809 C C . VAL A 1 105 ? 2.785 2.185 11.431 1.00 92.75 105 VAL A C 1
ATOM 811 O O . VAL A 1 105 ? 3.720 2.350 10.649 1.00 92.75 105 VAL A O 1
ATOM 814 N N . LEU A 1 106 ? 2.700 1.117 12.228 1.00 93.44 106 LEU A N 1
ATOM 815 C CA . LEU A 1 106 ? 3.693 0.039 12.213 1.00 93.44 106 LEU A CA 1
ATOM 816 C C . LEU A 1 106 ? 3.746 -0.665 10.854 1.00 93.44 106 LEU A C 1
ATOM 818 O O . LEU A 1 106 ? 4.822 -1.033 10.387 1.00 93.44 106 LEU A O 1
ATOM 822 N N . LEU A 1 107 ? 2.591 -0.854 10.214 1.00 92.94 107 LEU A N 1
ATOM 823 C CA . LEU A 1 107 ? 2.516 -1.427 8.878 1.00 92.94 107 LEU A CA 1
ATOM 824 C C . LEU A 1 107 ? 3.195 -0.518 7.846 1.00 92.94 107 LEU A C 1
ATOM 826 O O . LEU A 1 107 ? 3.970 -1.015 7.034 1.00 92.94 107 LEU A O 1
ATOM 830 N N . PHE A 1 108 ? 2.961 0.796 7.904 1.00 91.19 108 PHE A N 1
ATOM 831 C CA . PHE A 1 108 ? 3.612 1.753 7.006 1.00 91.19 108 PHE A CA 1
ATOM 832 C C . PHE A 1 108 ? 5.128 1.697 7.135 1.00 91.19 108 PHE A C 1
ATOM 834 O O . PHE A 1 108 ? 5.802 1.518 6.129 1.00 91.19 108 PHE A O 1
ATOM 841 N N . GLN A 1 109 ? 5.655 1.733 8.361 1.00 90.88 109 GLN A N 1
ATOM 842 C CA . GLN A 1 109 ? 7.097 1.627 8.609 1.00 90.88 109 GLN A CA 1
ATOM 843 C C . GLN A 1 109 ? 7.688 0.343 8.015 1.00 90.88 109 GLN A C 1
ATOM 845 O O . GLN A 1 109 ? 8.673 0.397 7.287 1.00 90.88 109 GLN A O 1
ATOM 850 N N . ARG A 1 110 ? 7.040 -0.807 8.243 1.00 91.31 110 ARG A N 1
ATOM 851 C CA . ARG A 1 110 ? 7.493 -2.098 7.698 1.00 91.31 110 ARG A CA 1
ATOM 852 C C . ARG A 1 110 ? 7.498 -2.134 6.173 1.00 91.31 110 ARG A C 1
ATOM 854 O O . ARG A 1 110 ? 8.386 -2.734 5.581 1.00 91.31 110 ARG A O 1
ATOM 861 N N . ILE A 1 111 ? 6.499 -1.525 5.538 1.00 90.06 111 ILE A N 1
ATOM 862 C CA . ILE A 1 111 ? 6.402 -1.454 4.077 1.00 90.06 111 ILE A CA 1
ATOM 863 C C . ILE A 1 111 ? 7.501 -0.542 3.521 1.00 90.06 111 ILE A C 1
ATOM 865 O O . ILE A 1 111 ? 8.176 -0.927 2.572 1.00 90.06 111 ILE A O 1
ATOM 869 N N . GLU A 1 112 ? 7.718 0.631 4.119 1.00 89.00 112 GLU A N 1
ATOM 870 C CA . GLU A 1 112 ? 8.791 1.548 3.704 1.00 89.00 112 GLU A CA 1
ATOM 871 C C . GLU A 1 112 ? 10.179 0.904 3.837 1.00 89.00 112 GLU A C 1
ATOM 873 O O . GLU A 1 112 ? 11.041 1.112 2.986 1.00 89.00 112 GLU A O 1
ATOM 878 N N . GLU A 1 113 ? 10.389 0.088 4.874 1.00 88.00 113 GLU A N 1
ATOM 879 C CA . GLU A 1 113 ? 11.625 -0.676 5.074 1.00 88.00 113 GLU A CA 1
ATOM 880 C C . GLU A 1 113 ? 11.786 -1.822 4.064 1.00 88.00 113 GLU A C 1
ATOM 882 O O . GLU A 1 113 ? 12.899 -2.074 3.604 1.00 88.00 113 GLU A O 1
ATOM 887 N N . ALA A 1 114 ? 10.695 -2.509 3.710 1.00 86.25 114 ALA A N 1
ATOM 888 C CA . ALA A 1 114 ? 10.716 -3.645 2.789 1.00 86.25 114 ALA A CA 1
ATOM 889 C C . ALA A 1 114 ? 10.902 -3.235 1.316 1.00 86.25 114 ALA A C 1
ATOM 891 O O . ALA A 1 114 ? 11.462 -4.000 0.535 1.00 86.25 114 ALA A O 1
ATOM 892 N N . PHE A 1 115 ? 10.438 -2.043 0.929 1.00 82.88 115 PHE A N 1
ATOM 893 C CA . PHE A 1 115 ? 10.543 -1.509 -0.435 1.00 82.88 115 PHE A CA 1
ATOM 894 C C . PHE A 1 115 ? 11.698 -0.507 -0.555 1.00 82.88 115 PHE A C 1
ATOM 896 O O . PHE A 1 115 ? 11.502 0.697 -0.723 1.00 82.88 115 PHE A O 1
ATOM 903 N N . ASN A 1 116 ? 12.923 -1.015 -0.445 1.00 70.69 116 ASN A N 1
ATOM 904 C CA . ASN A 1 116 ? 14.159 -0.231 -0.472 1.00 70.69 116 ASN A CA 1
ATOM 905 C C . ASN A 1 116 ? 14.990 -0.426 -1.758 1.00 70.69 116 ASN A C 1
ATOM 907 O O . ASN A 1 116 ? 15.761 0.466 -2.116 1.00 70.69 116 ASN A O 1
ATOM 911 N N . GLU A 1 117 ? 14.802 -1.529 -2.490 1.00 71.94 117 GLU A N 1
ATOM 912 C CA . GLU A 1 117 ? 15.533 -1.833 -3.726 1.00 71.94 117 GLU A CA 1
ATOM 913 C C . GLU A 1 117 ? 14.601 -1.912 -4.949 1.00 71.94 117 GLU A C 1
ATOM 915 O O . GLU A 1 117 ? 13.627 -2.659 -4.982 1.00 71.94 117 GLU A O 1
ATOM 920 N N . GLY A 1 118 ? 14.901 -1.126 -5.990 1.00 75.44 118 GLY A N 1
ATOM 921 C CA . GLY A 1 118 ? 14.171 -1.115 -7.268 1.00 75.44 118 GLY A CA 1
ATOM 922 C C . GLY A 1 118 ? 12.843 -0.347 -7.248 1.00 75.44 118 GLY A C 1
ATOM 923 O O . GLY A 1 118 ? 12.624 0.505 -8.111 1.00 75.44 118 GLY A O 1
ATOM 924 N N . ILE A 1 119 ? 11.991 -0.600 -6.253 1.00 83.56 119 ILE A N 1
ATOM 925 C CA . ILE A 1 119 ? 10.730 0.116 -6.014 1.00 83.56 119 ILE A CA 1
ATOM 926 C C . ILE A 1 119 ? 10.723 0.661 -4.599 1.00 83.56 119 ILE A C 1
ATOM 928 O O . ILE A 1 119 ? 11.019 -0.059 -3.654 1.00 83.56 119 ILE A O 1
ATOM 932 N N . SER A 1 120 ? 10.345 1.930 -4.477 1.00 87.69 120 SER A N 1
ATOM 933 C CA . SER A 1 120 ? 10.138 2.607 -3.203 1.00 87.69 120 SER A CA 1
ATOM 934 C C . SER A 1 120 ? 8.652 2.795 -2.939 1.00 87.69 120 SER A C 1
ATOM 936 O O . SER A 1 120 ? 7.918 3.200 -3.836 1.00 87.69 120 SER A O 1
ATOM 938 N N . ALA A 1 121 ? 8.211 2.525 -1.716 1.00 88.25 121 ALA A N 1
ATOM 939 C CA . ALA A 1 121 ? 6.884 2.888 -1.232 1.00 88.25 121 ALA A CA 1
ATOM 940 C C . ALA A 1 121 ? 7.062 3.858 -0.067 1.00 88.25 121 ALA A C 1
ATOM 942 O O . ALA A 1 121 ? 7.845 3.580 0.836 1.00 88.25 121 ALA A O 1
ATOM 943 N N . ARG A 1 122 ? 6.385 5.008 -0.099 1.00 87.19 122 ARG A N 1
ATOM 944 C CA . ARG A 1 122 ? 6.441 6.014 0.970 1.00 87.19 122 ARG A CA 1
ATOM 945 C C . ARG A 1 122 ? 5.067 6.574 1.265 1.00 87.19 122 ARG A C 1
ATOM 947 O O . ARG A 1 122 ? 4.325 6.913 0.344 1.00 87.19 122 ARG A O 1
ATOM 954 N N . PHE A 1 123 ? 4.739 6.699 2.542 1.00 86.19 123 PHE A N 1
ATOM 955 C CA . PHE A 1 123 ? 3.443 7.186 2.989 1.00 86.19 123 PHE A CA 1
ATOM 956 C C . PHE A 1 123 ? 3.515 8.673 3.329 1.00 86.19 123 PHE A C 1
ATOM 958 O O . PHE A 1 123 ? 4.363 9.132 4.095 1.00 86.19 123 PHE A O 1
ATOM 965 N N . TYR A 1 124 ? 2.573 9.434 2.780 1.00 82.50 124 TYR A N 1
ATOM 966 C CA . TYR A 1 124 ? 2.501 10.878 2.926 1.00 82.50 124 TYR A CA 1
ATOM 967 C C . TYR A 1 124 ? 1.101 11.332 3.323 1.00 82.50 124 TYR A C 1
ATOM 969 O O . TYR A 1 124 ? 0.083 10.738 2.955 1.00 82.50 124 TYR A O 1
ATOM 977 N N . SER A 1 125 ? 1.062 12.440 4.056 1.00 79.81 125 SER A N 1
ATOM 978 C CA . SER A 1 125 ? -0.134 13.258 4.193 1.00 79.81 125 SER A CA 1
ATOM 979 C C . SER A 1 125 ? 0.132 14.653 3.643 1.00 79.81 125 SER A C 1
ATOM 981 O O . SER A 1 125 ? 1.277 15.109 3.609 1.00 79.81 125 SER A O 1
ATOM 983 N N . GLU A 1 126 ? -0.930 15.374 3.291 1.00 71.94 126 GLU A N 1
ATOM 984 C CA . GLU A 1 126 ? -0.834 16.794 2.916 1.00 71.94 126 GLU A CA 1
ATOM 985 C C . GLU A 1 126 ? -0.206 17.667 4.024 1.00 71.94 126 GLU A C 1
ATOM 987 O O . GLU A 1 126 ? 0.289 18.756 3.749 1.00 71.94 126 GLU A O 1
ATOM 992 N N . GLN A 1 127 ? -0.193 17.187 5.274 1.00 69.25 127 GLN A N 1
ATOM 993 C CA . GLN A 1 127 ? 0.342 17.887 6.446 1.00 69.25 127 GLN A CA 1
ATOM 994 C C . GLN A 1 127 ? 1.721 17.365 6.893 1.00 69.25 127 GLN A C 1
ATOM 996 O O . GLN A 1 127 ? 2.231 17.797 7.926 1.00 69.25 127 GLN A O 1
ATOM 1001 N N . GLY A 1 128 ? 2.342 16.459 6.127 1.00 70.75 128 GLY A N 1
ATOM 1002 C CA . GLY A 1 128 ? 3.656 15.886 6.424 1.00 70.75 128 GLY A CA 1
ATOM 1003 C C . GLY A 1 128 ? 3.603 14.434 6.909 1.00 70.75 128 GLY A C 1
ATOM 1004 O O . GLY A 1 128 ? 2.826 13.625 6.393 1.00 70.75 128 GLY A O 1
ATOM 1005 N N . LYS A 1 129 ? 4.480 14.088 7.862 1.00 75.19 129 LYS A N 1
ATOM 1006 C CA . LYS A 1 129 ? 4.685 12.713 8.347 1.00 75.19 129 LYS A CA 1
ATOM 1007 C C . LYS A 1 129 ? 3.415 12.152 8.991 1.00 75.19 129 LYS A C 1
ATOM 1009 O O . LYS A 1 129 ? 2.773 12.821 9.796 1.00 75.19 129 LYS A O 1
ATOM 1014 N N . ILE A 1 130 ? 3.093 10.905 8.665 1.00 84.81 130 ILE A N 1
ATOM 1015 C CA . ILE A 1 130 ? 1.980 10.178 9.274 1.00 84.81 130 ILE A CA 1
ATOM 1016 C C . ILE A 1 130 ? 2.474 9.506 10.553 1.00 84.81 130 ILE A C 1
ATOM 1018 O O . ILE A 1 130 ? 3.388 8.684 10.522 1.00 84.81 130 ILE A O 1
ATOM 1022 N N . ASP A 1 131 ? 1.858 9.853 11.676 1.00 87.12 131 ASP A N 1
ATOM 1023 C CA . ASP A 1 131 ? 2.089 9.228 12.974 1.00 87.12 131 ASP A CA 1
ATOM 1024 C C . ASP A 1 131 ? 0.761 8.881 13.669 1.00 87.12 131 ASP A C 1
ATOM 1026 O O . ASP A 1 131 ? -0.333 9.163 13.164 1.00 87.12 131 ASP A O 1
ATOM 1030 N N . GLU A 1 132 ? 0.849 8.236 14.837 1.00 88.69 132 GLU A N 1
ATOM 1031 C CA . GLU A 1 132 ? -0.332 7.844 15.616 1.00 88.69 132 GLU A CA 1
ATOM 1032 C C . GLU A 1 132 ? -1.189 9.063 15.983 1.00 88.69 132 GLU A C 1
ATOM 1034 O O . GLU A 1 132 ? -2.415 9.005 15.898 1.00 88.69 132 GLU A O 1
ATOM 1039 N N . THR A 1 133 ? -0.564 10.190 16.336 1.00 87.69 133 THR A N 1
ATOM 1040 C CA . THR A 1 133 ? -1.253 11.438 16.700 1.00 87.69 133 THR A CA 1
ATOM 1041 C C . THR A 1 133 ? -2.092 11.965 15.539 1.00 87.69 133 THR A C 1
ATOM 1043 O O . THR A 1 133 ? -3.266 12.315 15.709 1.00 87.69 133 THR A O 1
ATOM 1046 N N . PHE A 1 134 ? -1.509 11.990 14.344 1.00 87.69 134 PHE A N 1
ATOM 1047 C CA . PHE A 1 134 ? -2.157 12.422 13.121 1.00 87.69 134 PHE A CA 1
ATOM 1048 C C . PHE A 1 134 ? -3.321 11.499 12.757 1.00 87.69 134 PHE A C 1
ATOM 1050 O O . PHE A 1 134 ? -4.427 11.991 12.515 1.00 87.69 134 PHE A O 1
ATOM 1057 N N . LEU A 1 135 ? -3.124 10.177 12.763 1.00 88.44 135 LEU A N 1
ATOM 1058 C CA . LEU A 1 135 ? -4.208 9.241 12.458 1.00 88.44 135 LEU A CA 1
ATOM 1059 C C . LEU A 1 135 ? -5.331 9.330 13.494 1.00 88.44 135 LEU A C 1
ATOM 1061 O O . LEU A 1 135 ? -6.498 9.416 13.118 1.00 88.44 135 LEU A O 1
ATOM 1065 N N . ASN A 1 136 ? -5.008 9.424 14.785 1.00 89.12 136 ASN A N 1
ATOM 1066 C CA . ASN A 1 136 ? -5.996 9.582 15.852 1.00 89.12 136 ASN A CA 1
ATOM 1067 C C . ASN A 1 136 ? -6.833 10.862 15.677 1.00 89.12 136 ASN A C 1
ATOM 1069 O O . ASN A 1 136 ? -8.049 10.834 15.858 1.00 89.12 136 ASN A O 1
ATOM 1073 N N . LYS A 1 137 ? -6.230 11.980 15.260 1.00 86.88 137 LYS A N 1
ATOM 1074 C CA . LYS A 1 137 ? -6.944 13.252 15.033 1.00 86.88 137 LYS A CA 1
ATOM 1075 C C . LYS A 1 137 ? -7.863 13.246 13.797 1.00 86.88 137 LYS A C 1
ATOM 1077 O O . LYS A 1 137 ? -8.762 14.095 13.702 1.00 86.88 137 LYS A O 1
ATOM 1082 N N . ASN A 1 138 ? -7.620 12.340 12.849 1.00 85.44 138 ASN A N 1
ATOM 1083 C CA . ASN A 1 138 ? -8.263 12.302 11.528 1.00 85.44 138 ASN A CA 1
ATOM 1084 C C . ASN A 1 138 ? -9.026 10.992 11.246 1.00 85.44 138 ASN A C 1
ATOM 1086 O O . ASN A 1 138 ? -9.473 10.763 10.127 1.00 85.44 138 ASN A O 1
ATOM 1090 N N . SER A 1 139 ? -9.208 10.137 12.249 1.00 87.62 139 SER A N 1
ATOM 1091 C CA . SER A 1 139 ? -9.983 8.901 12.133 1.00 87.62 139 SER A CA 1
ATOM 1092 C C . SER A 1 139 ? -11.052 8.824 13.211 1.00 87.62 139 SER A C 1
ATOM 1094 O O . SER A 1 139 ? -10.962 9.454 14.269 1.00 87.62 139 SER A O 1
ATOM 1096 N N . LYS A 1 140 ? -12.079 8.030 12.932 1.00 89.69 140 LYS A N 1
ATOM 1097 C CA . LYS A 1 140 ? -13.170 7.745 13.853 1.00 89.69 140 LYS A CA 1
ATOM 1098 C C . LYS A 1 140 ? -13.526 6.269 13.761 1.00 89.69 140 LYS A C 1
ATOM 1100 O O . LYS A 1 140 ? -13.518 5.707 12.671 1.00 89.69 140 LYS A O 1
ATOM 1105 N N . VAL A 1 141 ? -13.875 5.676 14.897 1.00 91.56 141 VAL A N 1
ATOM 1106 C CA . VAL A 1 141 ? -14.553 4.381 14.945 1.00 91.56 141 VAL A CA 1
ATOM 1107 C C . VAL A 1 141 ? -15.952 4.594 15.505 1.00 91.56 141 VAL A C 1
ATOM 1109 O O . VAL A 1 141 ? -16.118 5.270 16.520 1.00 91.56 141 VAL A O 1
ATOM 1112 N N . ASN A 1 142 ? -16.957 4.040 14.837 1.00 90.69 142 ASN A N 1
ATOM 1113 C CA . ASN A 1 142 ? -18.318 3.946 15.350 1.00 90.69 142 ASN A CA 1
ATOM 1114 C C . ASN A 1 142 ? -18.598 2.482 15.680 1.00 90.69 142 ASN A C 1
ATOM 1116 O O . ASN A 1 142 ? -18.379 1.615 14.839 1.00 90.69 142 ASN A O 1
ATOM 1120 N N . VAL A 1 143 ? -19.105 2.209 16.878 1.00 92.00 143 VAL A N 1
ATOM 1121 C CA . VAL A 1 143 ? -19.514 0.861 17.286 1.00 92.00 143 VAL A CA 1
ATOM 1122 C C . VAL A 1 143 ? -21.018 0.859 17.513 1.00 92.00 143 VAL A C 1
ATOM 1124 O O . VAL A 1 143 ? -21.543 1.717 18.220 1.00 92.00 143 VAL A O 1
ATOM 1127 N N . ILE A 1 144 ? -21.716 -0.101 16.912 1.00 90.75 144 ILE A N 1
ATOM 1128 C CA . ILE A 1 144 ? -23.134 -0.351 17.166 1.00 90.75 144 ILE A CA 1
ATOM 1129 C C . ILE A 1 144 ? -23.228 -1.460 18.203 1.00 90.75 144 ILE A C 1
ATOM 1131 O O . ILE A 1 144 ? -22.630 -2.525 18.037 1.00 90.75 144 ILE A O 1
ATOM 1135 N N . ARG A 1 145 ? -23.997 -1.204 19.262 1.00 90.06 145 ARG A N 1
ATOM 1136 C CA . ARG A 1 145 ? -24.216 -2.141 20.362 1.00 90.06 145 ARG A CA 1
ATOM 1137 C C . ARG A 1 145 ? -25.677 -2.562 20.423 1.00 90.06 145 ARG A C 1
ATOM 1139 O O . ARG A 1 145 ? -26.570 -1.723 20.347 1.00 90.06 145 ARG A O 1
ATOM 1146 N N . VAL A 1 146 ? -25.919 -3.855 20.608 1.00 88.19 146 VAL A N 1
ATOM 1147 C CA . VAL A 1 146 ? -27.247 -4.439 20.821 1.00 88.19 146 VAL A CA 1
ATOM 1148 C C . VAL A 1 146 ? -27.215 -5.184 22.147 1.00 88.19 146 VAL A C 1
ATOM 1150 O O . VAL A 1 146 ? -26.364 -6.041 22.362 1.00 88.19 146 VAL A O 1
ATOM 1153 N N . ARG A 1 147 ? -28.129 -4.839 23.066 1.00 86.00 147 ARG A N 1
ATOM 1154 C CA . ARG A 1 147 ? -28.203 -5.441 24.415 1.00 86.00 147 ARG A CA 1
ATOM 1155 C C . ARG A 1 147 ? -26.858 -5.414 25.170 1.00 86.00 147 ARG A C 1
ATOM 1157 O O . ARG A 1 147 ? -26.502 -6.370 25.848 1.00 86.00 147 ARG A O 1
ATOM 1164 N N . GLY A 1 148 ? -26.093 -4.330 25.019 1.00 82.12 148 GLY A N 1
ATOM 1165 C CA . GLY A 1 148 ? -24.789 -4.150 25.675 1.00 82.12 148 GLY A CA 1
ATOM 1166 C C . GLY A 1 148 ? -23.604 -4.864 25.011 1.00 82.12 148 GLY A C 1
ATOM 1167 O O . GLY A 1 148 ? -22.472 -4.645 25.436 1.00 82.12 148 GLY A O 1
ATOM 1168 N N . LYS A 1 149 ? -23.829 -5.659 23.955 1.00 85.50 149 LYS A N 1
ATOM 1169 C CA . LYS A 1 149 ? -22.767 -6.290 23.158 1.00 85.50 149 LYS A CA 1
ATOM 1170 C C . LYS A 1 149 ? -22.507 -5.498 21.883 1.00 85.50 149 LYS A C 1
ATOM 1172 O O . LYS A 1 149 ? -23.453 -5.103 21.202 1.00 85.50 149 LYS A O 1
ATOM 1177 N N . SER A 1 150 ? -21.243 -5.269 21.554 1.00 87.38 150 SER A N 1
ATOM 1178 C CA . SER A 1 150 ? -20.836 -4.698 20.268 1.00 87.38 150 SER A CA 1
ATOM 1179 C C . SER A 1 150 ? -21.120 -5.706 19.158 1.00 87.38 150 SER A C 1
ATOM 1181 O O . SER A 1 150 ? -20.752 -6.859 19.293 1.00 87.38 150 SER A O 1
ATOM 1183 N N . VAL A 1 151 ? -21.816 -5.292 18.096 1.00 89.12 151 VAL A N 1
ATOM 1184 C CA . VAL A 1 151 ? -22.217 -6.170 16.971 1.00 89.12 151 VAL A CA 1
ATOM 1185 C C . VAL A 1 151 ? -21.609 -5.739 15.641 1.00 89.12 151 VAL A C 1
ATOM 1187 O O . VAL A 1 151 ? -21.452 -6.536 14.720 1.00 89.12 151 VAL A O 1
ATOM 1190 N N . LYS A 1 152 ? -21.286 -4.452 15.521 1.00 91.69 152 LYS A N 1
ATOM 1191 C CA . LYS A 1 152 ? -20.749 -3.856 14.305 1.00 91.69 152 LYS A CA 1
ATOM 1192 C C . LYS A 1 152 ? -19.782 -2.755 14.685 1.00 91.69 152 LYS A C 1
ATOM 1194 O O . LYS A 1 152 ? -20.083 -1.963 15.576 1.00 91.69 152 LYS A O 1
ATOM 1199 N N . ALA A 1 153 ? -18.672 -2.670 13.973 1.00 92.00 153 ALA A N 1
ATOM 1200 C CA . ALA A 1 153 ? -17.731 -1.575 14.090 1.00 92.00 153 ALA A CA 1
ATOM 1201 C C . ALA A 1 153 ? -17.384 -1.047 12.700 1.00 92.00 153 ALA A C 1
ATOM 1203 O O . ALA A 1 153 ? -17.201 -1.807 11.747 1.00 92.00 153 ALA A O 1
ATOM 1204 N N . GLU A 1 154 ? -17.323 0.272 12.592 1.00 91.31 154 GLU A N 1
ATOM 1205 C CA . GLU A 1 154 ? -16.971 0.984 11.377 1.00 91.31 154 GLU A CA 1
ATOM 1206 C C . GLU A 1 154 ? -15.794 1.905 11.674 1.00 91.31 154 GLU A C 1
ATOM 1208 O O . GLU A 1 154 ? -15.924 2.827 12.478 1.00 91.31 154 GLU A O 1
ATOM 1213 N N . TYR A 1 155 ? -14.655 1.659 11.035 1.00 90.62 155 TYR A N 1
ATOM 1214 C CA . TYR A 1 155 ? -13.522 2.570 11.026 1.00 90.62 155 TYR A CA 1
ATOM 1215 C C . TYR A 1 155 ? -13.615 3.463 9.795 1.00 90.62 155 TYR A C 1
ATOM 1217 O O . TYR A 1 155 ? -13.625 3.004 8.656 1.00 90.62 155 TYR A O 1
ATOM 1225 N N . SER A 1 156 ? -13.632 4.765 10.016 1.00 87.50 156 SER A N 1
ATOM 1226 C CA . SER A 1 156 ? -13.635 5.752 8.954 1.00 87.50 156 SER A CA 1
ATOM 1227 C C . SER A 1 156 ? -12.424 6.656 9.117 1.00 87.50 156 SER A C 1
ATOM 1229 O O . SER A 1 156 ? -12.308 7.380 10.113 1.00 87.50 156 SER A O 1
ATOM 1231 N N . TYR A 1 157 ? -11.544 6.655 8.118 1.00 79.56 157 TYR A N 1
ATOM 1232 C CA . TYR A 1 157 ? -10.546 7.701 7.972 1.00 79.56 157 TYR A CA 1
ATOM 1233 C C . TYR A 1 157 ? -11.225 8.924 7.358 1.00 79.56 157 TYR A C 1
ATOM 1235 O O . TYR A 1 157 ? -11.189 9.171 6.154 1.00 79.56 157 TYR A O 1
ATOM 1243 N N . THR A 1 158 ? -11.971 9.640 8.194 1.00 62.88 158 THR A N 1
ATOM 1244 C CA . THR A 1 158 ? -12.589 10.890 7.787 1.00 62.88 158 THR A CA 1
ATOM 1245 C C . THR A 1 158 ? -11.576 11.997 7.976 1.00 62.88 158 THR A C 1
ATOM 1247 O O . THR A 1 158 ? -11.460 12.596 9.051 1.00 62.88 158 THR A O 1
ATOM 1250 N N . GLY A 1 159 ? -10.977 12.397 6.867 1.00 52.16 159 GLY A N 1
ATOM 1251 C CA . GLY A 1 159 ? -10.966 13.818 6.627 1.00 52.16 159 GLY A CA 1
ATOM 1252 C C . GLY A 1 159 ? -12.412 14.329 6.729 1.00 52.16 159 GLY A C 1
ATOM 1253 O O . GLY A 1 159 ? -13.196 14.119 5.815 1.00 52.16 159 GLY A O 1
ATOM 1254 N N . GLY A 1 160 ? -12.845 14.816 7.900 1.00 42.50 160 GLY A N 1
ATOM 1255 C CA . GLY A 1 160 ? -14.235 15.240 8.121 1.00 42.50 160 GLY A CA 1
ATOM 1256 C C . GLY A 1 160 ? -14.696 16.284 7.094 1.00 42.50 160 GLY A C 1
ATOM 1257 O O . GLY A 1 160 ? -13.888 16.785 6.323 1.00 42.50 160 GLY A O 1
ATOM 1258 N N . LEU A 1 161 ? -15.966 16.703 7.138 1.00 42.03 161 LEU A N 1
ATOM 1259 C CA . LEU A 1 161 ? -16.539 17.743 6.250 1.00 42.03 161 LEU A CA 1
ATOM 1260 C C . LEU A 1 161 ? -15.689 19.035 6.111 1.00 42.03 161 LEU A C 1
ATOM 1262 O O . LEU A 1 161 ? -15.880 19.784 5.161 1.00 42.03 161 LEU A O 1
ATOM 1266 N N . LEU A 1 162 ? -14.752 19.287 7.037 1.00 47.38 162 LEU A N 1
ATOM 1267 C CA . LEU A 1 162 ? -13.819 20.423 7.064 1.00 47.38 162 LEU A CA 1
ATOM 1268 C C . LEU A 1 162 ? -12.322 20.039 7.032 1.00 47.38 162 LEU A C 1
ATOM 1270 O O . LEU A 1 162 ? -11.470 20.915 7.154 1.00 47.38 162 LEU A O 1
ATOM 1274 N N . LYS A 1 163 ? -11.960 18.754 6.930 1.00 54.00 163 LYS A N 1
ATOM 1275 C CA . LYS A 1 163 ? -10.563 18.292 6.999 1.00 54.00 163 LYS A CA 1
ATOM 1276 C C . LYS A 1 163 ? -10.230 17.503 5.737 1.00 54.00 163 LYS A C 1
ATOM 1278 O O . LYS A 1 163 ? -10.446 16.311 5.707 1.00 54.00 163 LYS A O 1
ATOM 1283 N N . ASN A 1 164 ? -9.662 18.118 4.708 1.00 58.06 164 ASN A N 1
ATOM 1284 C CA . ASN A 1 164 ? -9.254 17.409 3.482 1.00 58.06 164 ASN A CA 1
ATOM 1285 C C . ASN A 1 164 ? -7.925 16.644 3.625 1.00 58.06 164 ASN A C 1
ATOM 1287 O O . ASN A 1 164 ? -7.146 16.555 2.690 1.00 58.06 164 ASN A O 1
ATOM 1291 N N . ASN A 1 165 ? -7.647 16.060 4.789 1.00 68.25 165 ASN A N 1
ATOM 1292 C CA . ASN A 1 165 ? -6.388 15.357 4.996 1.00 68.25 165 ASN A CA 1
ATOM 1293 C C . ASN A 1 165 ? -6.440 13.986 4.323 1.00 68.25 165 ASN A C 1
ATOM 1295 O O . ASN A 1 165 ? -7.027 13.047 4.859 1.00 68.25 165 ASN A O 1
ATOM 1299 N N . ARG A 1 166 ? -5.832 13.878 3.142 1.00 71.50 166 ARG A N 1
ATOM 1300 C CA . ARG A 1 166 ? -5.647 12.604 2.444 1.00 71.50 166 ARG A CA 1
ATOM 1301 C C . ARG A 1 166 ? -4.371 11.933 2.927 1.00 71.50 166 ARG A C 1
ATOM 1303 O O . ARG A 1 166 ? -3.323 12.572 3.004 1.00 71.50 166 ARG A O 1
ATOM 1310 N N . VAL A 1 167 ? -4.472 10.641 3.221 1.00 78.38 167 VAL A N 1
ATOM 1311 C CA . VAL A 1 167 ? -3.311 9.767 3.392 1.00 78.38 167 VAL A CA 1
ATOM 1312 C C . VAL A 1 167 ? -3.157 8.949 2.129 1.00 78.38 167 VAL A C 1
ATOM 1314 O O . VAL A 1 167 ? -4.090 8.258 1.708 1.00 78.38 167 VAL A O 1
ATOM 1317 N N . PHE A 1 168 ? -1.979 9.044 1.531 1.00 82.62 168 PHE A N 1
ATOM 1318 C CA . PHE A 1 168 ? -1.649 8.327 0.316 1.00 82.62 168 PHE A CA 1
ATOM 1319 C C . PHE A 1 168 ? -0.262 7.703 0.422 1.00 82.62 168 PHE A C 1
ATOM 1321 O O . PHE A 1 168 ? 0.622 8.232 1.093 1.00 82.62 168 PHE A O 1
ATOM 1328 N N . ALA A 1 169 ? -0.083 6.570 -0.246 1.00 84.88 169 ALA A N 1
ATOM 1329 C CA . ALA A 1 169 ? 1.228 6.005 -0.495 1.00 84.88 169 ALA A CA 1
ATOM 1330 C C . ALA A 1 169 ? 1.648 6.355 -1.919 1.00 84.88 169 ALA A C 1
ATOM 1332 O O . ALA A 1 169 ? 0.885 6.185 -2.873 1.00 84.88 169 ALA A O 1
ATOM 1333 N N . GLU A 1 170 ? 2.867 6.847 -2.053 1.00 88.50 170 GLU A N 1
ATOM 1334 C CA . GLU A 1 170 ? 3.542 6.985 -3.326 1.00 88.50 170 GLU A CA 1
ATOM 1335 C C . GLU A 1 170 ? 4.442 5.772 -3.539 1.00 88.50 170 GLU A C 1
ATOM 1337 O O . GLU A 1 170 ? 5.334 5.505 -2.734 1.00 88.50 170 GLU A O 1
ATOM 1342 N N . ILE A 1 171 ? 4.191 5.052 -4.628 1.00 88.94 171 ILE A N 1
ATOM 1343 C CA . ILE A 1 171 ? 4.946 3.876 -5.042 1.00 88.94 171 ILE A CA 1
ATOM 1344 C C . ILE A 1 171 ? 5.704 4.257 -6.309 1.00 88.94 171 ILE A C 1
ATOM 1346 O O . ILE A 1 171 ? 5.096 4.470 -7.360 1.00 88.94 171 ILE A O 1
ATOM 1350 N N . SER A 1 172 ? 7.020 4.373 -6.207 1.00 86.88 172 SER A N 1
ATOM 1351 C CA . SER A 1 172 ? 7.875 4.926 -7.254 1.00 86.88 172 SER A CA 1
ATOM 1352 C C . SER A 1 172 ? 8.999 3.956 -7.600 1.00 86.88 172 SER A C 1
ATOM 1354 O O . SER A 1 172 ? 9.803 3.590 -6.740 1.00 86.88 172 SER A O 1
ATOM 1356 N N . GLY A 1 173 ? 9.047 3.561 -8.872 1.00 85.56 173 GLY A N 1
ATOM 1357 C CA . GLY A 1 173 ? 10.210 2.976 -9.536 1.00 85.56 173 GLY A CA 1
ATOM 1358 C C . GLY A 1 173 ? 11.008 4.044 -10.295 1.00 85.56 173 GLY A C 1
ATOM 1359 O O . GLY A 1 173 ? 10.782 5.246 -10.141 1.00 85.56 173 GLY A O 1
ATOM 1360 N N . LYS A 1 174 ? 11.944 3.619 -11.147 1.00 84.31 174 LYS A N 1
ATOM 1361 C CA . LYS A 1 174 ? 12.798 4.535 -11.923 1.00 84.31 174 LYS A CA 1
ATOM 1362 C C . LYS A 1 174 ? 12.026 5.286 -13.016 1.00 84.31 174 LYS A C 1
ATOM 1364 O O . LYS A 1 174 ? 12.342 6.434 -13.312 1.00 84.31 174 LYS A O 1
ATOM 1369 N N . ASN A 1 175 ? 11.037 4.633 -13.614 1.00 82.06 175 ASN A N 1
ATOM 1370 C CA . ASN A 1 175 ? 10.264 5.091 -14.766 1.00 82.06 175 ASN A CA 1
ATOM 1371 C C . ASN A 1 175 ? 8.743 4.984 -14.547 1.00 82.06 175 ASN A C 1
ATOM 1373 O O . ASN A 1 175 ? 7.978 5.444 -15.393 1.00 82.06 175 ASN A O 1
ATOM 1377 N N . ALA A 1 176 ? 8.295 4.386 -13.440 1.00 82.00 176 ALA A N 1
ATOM 1378 C CA . ALA A 1 176 ? 6.884 4.232 -13.098 1.00 82.00 176 ALA A CA 1
ATOM 1379 C C . ALA A 1 176 ? 6.572 4.855 -11.734 1.00 82.00 176 ALA A C 1
ATOM 1381 O O . ALA A 1 176 ? 7.352 4.739 -10.791 1.00 82.00 176 ALA A O 1
ATOM 1382 N N . ARG A 1 177 ? 5.403 5.491 -11.622 1.00 85.50 177 ARG A N 1
ATOM 1383 C CA . ARG A 1 177 ? 4.881 6.040 -10.368 1.00 85.50 177 ARG A CA 1
ATOM 1384 C C . ARG A 1 177 ? 3.408 5.697 -10.242 1.00 85.50 177 ARG A C 1
ATOM 1386 O O . ARG A 1 177 ? 2.643 5.880 -11.187 1.00 85.50 177 ARG A O 1
ATOM 1393 N N . MET A 1 178 ? 3.014 5.231 -9.069 1.00 87.38 178 MET A N 1
ATOM 1394 C CA . MET A 1 178 ? 1.64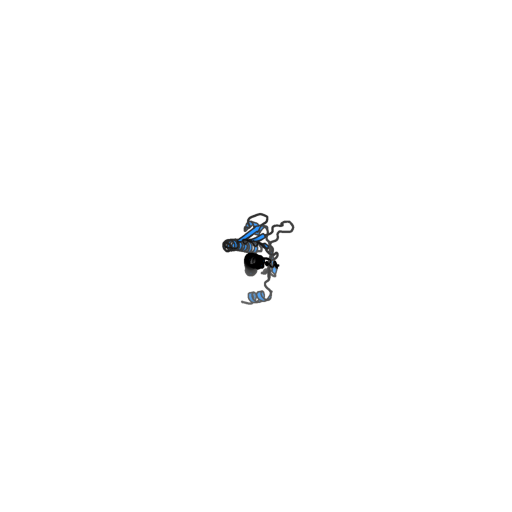3 4.889 -8.735 1.00 87.38 178 MET A CA 1
ATOM 1395 C C . MET A 1 178 ? 1.274 5.511 -7.391 1.00 87.38 178 MET A C 1
ATOM 1397 O O . MET A 1 178 ? 2.102 5.620 -6.489 1.00 87.38 178 MET A O 1
ATOM 1401 N N . LEU A 1 179 ? 0.019 5.936 -7.269 1.00 85.75 179 LEU A N 1
ATOM 1402 C CA . LEU A 1 179 ? -0.531 6.448 -6.022 1.00 85.75 179 LEU A CA 1
ATOM 1403 C C . LEU A 1 179 ? -1.565 5.465 -5.486 1.00 85.75 179 LEU A C 1
ATOM 1405 O O . LEU A 1 179 ? -2.445 5.005 -6.217 1.00 85.75 179 LEU A O 1
ATOM 1409 N N . PHE A 1 180 ? -1.465 5.188 -4.195 1.00 83.06 180 PHE A N 1
ATOM 1410 C CA . PHE A 1 180 ? -2.467 4.483 -3.416 1.00 83.06 180 PHE A CA 1
ATOM 1411 C C . PHE A 1 180 ? -3.093 5.466 -2.428 1.00 83.06 180 PHE A C 1
ATOM 1413 O O . PHE A 1 180 ? -2.389 6.259 -1.817 1.00 83.06 180 PHE A O 1
ATOM 1420 N N . THR A 1 181 ? -4.413 5.449 -2.273 1.00 81.38 181 THR A N 1
ATOM 1421 C CA . THR A 1 181 ? -5.124 6.265 -1.276 1.00 81.38 181 THR A CA 1
ATOM 1422 C C . THR A 1 181 ? -5.888 5.331 -0.364 1.00 81.38 181 THR A C 1
ATOM 1424 O O . THR A 1 181 ? -6.555 4.427 -0.863 1.00 81.38 181 THR A O 1
ATOM 1427 N N . ILE A 1 182 ? -5.816 5.566 0.948 1.00 75.50 182 ILE A N 1
ATOM 1428 C CA . ILE A 1 182 ? -6.544 4.746 1.918 1.00 75.50 182 ILE A CA 1
ATOM 1429 C C . ILE A 1 182 ? -8.052 4.831 1.629 1.00 75.50 182 ILE A C 1
ATOM 1431 O O . ILE A 1 182 ? -8.602 5.939 1.630 1.00 75.50 182 ILE A O 1
ATOM 1435 N N . PRO A 1 183 ? -8.726 3.691 1.394 1.00 73.00 183 PRO A N 1
ATOM 1436 C CA . PRO A 1 183 ? -10.170 3.643 1.229 1.00 73.00 183 PRO A CA 1
ATOM 1437 C C . PRO A 1 183 ? -10.924 4.235 2.422 1.00 73.00 183 PRO A C 1
ATOM 1439 O O . PRO A 1 183 ? -10.504 4.156 3.578 1.00 73.00 183 PRO A O 1
ATOM 1442 N N . ILE A 1 184 ? -12.089 4.810 2.139 1.00 73.94 184 ILE A N 1
ATOM 1443 C CA . ILE A 1 184 ? -12.980 5.347 3.167 1.00 73.94 184 ILE A CA 1
ATOM 1444 C C . ILE A 1 184 ? -13.939 4.237 3.605 1.00 73.94 184 ILE A C 1
ATOM 1446 O O . ILE A 1 184 ? -14.555 3.593 2.762 1.00 73.94 184 ILE A O 1
ATOM 1450 N N . GLY A 1 185 ? -14.121 4.077 4.918 1.00 76.06 185 GLY A N 1
ATOM 1451 C CA . GLY A 1 185 ? -15.198 3.259 5.482 1.00 76.06 185 GLY A CA 1
ATOM 1452 C C . GLY A 1 185 ? -14.897 1.759 5.498 1.00 76.06 185 GLY A C 1
ATOM 1453 O O . GLY A 1 185 ? -15.339 0.997 4.645 1.00 76.06 185 GLY A O 1
ATOM 1454 N N . TYR A 1 186 ? -14.204 1.318 6.540 1.00 83.44 186 TYR A N 1
ATOM 1455 C CA . TYR A 1 186 ? -13.976 -0.084 6.866 1.00 83.44 186 TYR A CA 1
ATOM 1456 C C . TYR A 1 186 ? -15.057 -0.574 7.811 1.00 83.44 186 TYR A C 1
ATOM 1458 O O . TYR A 1 186 ? -15.201 -0.034 8.901 1.00 83.44 186 TYR A O 1
ATOM 1466 N N . THR A 1 187 ? -15.790 -1.616 7.433 1.00 85.62 187 THR A N 1
ATOM 1467 C CA . THR A 1 187 ? -16.881 -2.149 8.255 1.00 85.62 187 THR A CA 1
ATOM 1468 C C . THR A 1 187 ? -16.670 -3.623 8.567 1.00 85.62 187 THR A C 1
ATOM 1470 O O . THR A 1 187 ? -16.353 -4.413 7.680 1.00 85.62 187 THR A O 1
ATOM 1473 N N . VAL A 1 188 ? -16.911 -3.996 9.821 1.00 87.06 188 VAL A N 1
ATOM 1474 C CA . VAL A 1 188 ? -17.015 -5.382 10.286 1.00 87.06 188 VAL A CA 1
ATOM 1475 C C . VAL A 1 188 ? -18.336 -5.538 11.033 1.00 87.06 188 VAL A C 1
ATOM 1477 O O . VAL A 1 188 ? -18.704 -4.676 11.830 1.00 87.06 188 VAL A O 1
ATOM 1480 N N . SER A 1 189 ? -19.045 -6.636 10.778 1.00 84.75 189 SER A N 1
ATOM 1481 C CA . SER A 1 189 ? -20.240 -7.036 11.521 1.00 84.75 189 SER A CA 1
ATOM 1482 C C . SER A 1 189 ? -20.097 -8.495 11.921 1.00 84.75 189 SER A C 1
ATOM 1484 O O . SER A 1 189 ? -19.746 -9.314 11.074 1.00 84.75 189 SER A O 1
ATOM 1486 N N . GLU A 1 190 ? -20.415 -8.814 13.168 1.00 73.75 190 GLU A N 1
ATOM 1487 C CA . GLU A 1 190 ? -20.724 -10.187 13.563 1.00 73.75 190 GLU A CA 1
ATOM 1488 C C . GLU A 1 190 ? -22.217 -10.409 13.315 1.00 73.75 190 GLU A C 1
ATOM 1490 O O . GLU A 1 190 ? -23.066 -9.617 13.738 1.00 73.75 190 GLU A O 1
ATOM 1495 N N . THR A 1 191 ? -22.557 -11.434 12.539 1.00 58.75 191 THR A N 1
ATOM 1496 C CA . THR A 1 191 ? -23.957 -11.808 12.322 1.00 58.75 191 THR A CA 1
ATOM 1497 C C . THR A 1 191 ? -24.514 -12.500 13.561 1.00 58.75 191 THR A C 1
ATOM 1499 O O . THR A 1 191 ? -23.829 -13.291 14.201 1.00 58.75 191 THR A O 1
ATOM 1502 N N . ALA A 1 192 ? -25.789 -12.245 13.866 1.00 50.34 192 ALA A N 1
ATOM 1503 C CA . ALA A 1 192 ? -26.479 -12.732 15.065 1.00 50.34 192 ALA A CA 1
ATOM 1504 C C . ALA A 1 192 ? -26.375 -14.257 15.315 1.00 50.34 192 ALA A C 1
ATOM 1506 O O . ALA A 1 192 ? -26.464 -14.675 16.465 1.00 50.34 192 ALA A O 1
ATOM 1507 N N . LEU A 1 193 ? -26.128 -15.071 14.278 1.00 4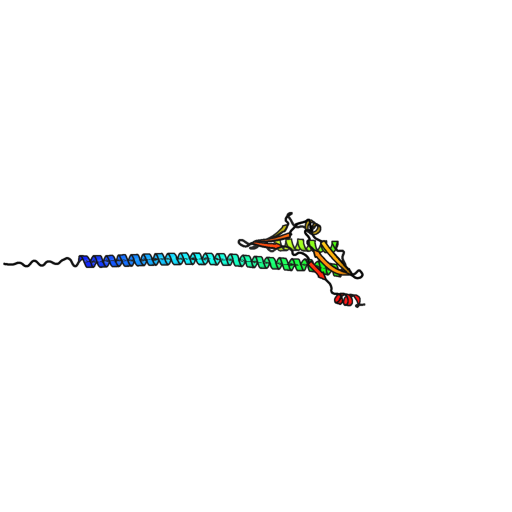8.50 193 LEU A N 1
ATOM 1508 C CA . LEU A 1 193 ? -25.918 -16.521 14.403 1.00 48.50 193 LEU A CA 1
ATOM 1509 C C . LEU A 1 193 ? -24.676 -16.898 15.238 1.00 48.50 193 LEU A C 1
ATOM 1511 O O . LEU A 1 193 ? -24.697 -17.887 15.968 1.00 48.50 193 LEU A O 1
ATOM 1515 N N . GLU A 1 194 ? -23.595 -16.117 15.178 1.00 51.94 194 GLU A N 1
ATOM 1516 C CA . GLU A 1 194 ? -22.372 -16.404 15.949 1.00 51.94 194 GLU A CA 1
ATOM 1517 C C . GLU A 1 194 ? -22.541 -16.026 17.430 1.00 51.94 194 GLU A C 1
ATOM 1519 O O . GLU A 1 194 ? -21.978 -16.666 18.319 1.00 51.94 194 GLU A O 1
ATOM 1524 N N . MET A 1 195 ? -23.414 -15.056 17.722 1.00 50.81 195 MET A N 1
ATOM 1525 C CA . MET A 1 195 ? -23.675 -14.600 19.088 1.00 50.81 195 MET A CA 1
ATOM 1526 C C . MET A 1 195 ? -24.520 -15.570 19.922 1.00 50.81 195 MET A C 1
ATOM 1528 O O . MET A 1 195 ? -24.345 -15.610 21.142 1.00 50.81 195 MET A O 1
ATOM 1532 N N . GLU A 1 196 ? -25.404 -16.359 19.302 1.00 48.94 196 GLU A N 1
ATOM 1533 C CA . GLU A 1 196 ? -26.142 -17.425 20.001 1.00 48.94 196 GLU A CA 1
ATOM 1534 C C . GLU A 1 196 ? -25.226 -18.594 20.377 1.00 48.94 196 GLU A C 1
ATOM 1536 O O . GLU A 1 196 ? -25.357 -19.149 21.465 1.00 48.94 196 GLU A O 1
ATOM 1541 N N . THR A 1 197 ? -24.230 -18.900 19.544 1.00 51.53 197 THR A N 1
ATOM 1542 C CA . THR A 1 197 ? -23.280 -19.992 19.808 1.00 51.53 197 THR A CA 1
ATOM 1543 C C . THR A 1 197 ? -22.361 -19.674 20.996 1.00 51.53 197 THR A C 1
ATOM 1545 O O . THR A 1 197 ? -22.050 -20.553 21.793 1.00 51.53 197 THR A O 1
ATOM 1548 N N . ILE A 1 198 ? -21.983 -18.402 21.176 1.00 53.69 198 ILE A N 1
ATOM 1549 C CA . ILE A 1 198 ? -21.171 -17.947 22.321 1.00 53.69 198 ILE A CA 1
ATOM 1550 C C . ILE A 1 198 ? -22.023 -17.783 23.596 1.00 53.69 198 ILE A C 1
ATOM 1552 O O . ILE A 1 198 ? -21.515 -17.932 24.702 1.00 53.69 198 ILE A O 1
ATOM 1556 N N . ALA A 1 199 ? -23.321 -17.483 23.473 1.00 51.09 199 ALA A N 1
ATOM 1557 C CA . ALA A 1 199 ? -24.216 -17.319 24.623 1.00 51.09 199 ALA A CA 1
ATOM 1558 C C . ALA A 1 199 ? -24.870 -18.629 25.109 1.00 51.09 199 ALA A C 1
ATOM 1560 O O . ALA A 1 199 ? -25.316 -18.681 26.252 1.00 51.09 199 ALA A O 1
ATOM 1561 N N . GLY A 1 200 ? -24.942 -19.661 24.262 1.00 49.88 200 GLY A N 1
ATOM 1562 C CA . GLY A 1 200 ? -25.548 -20.962 24.570 1.00 49.88 200 GLY A CA 1
ATOM 1563 C C . GLY A 1 200 ? -24.576 -22.034 25.076 1.00 49.88 200 GLY A C 1
ATOM 1564 O O . GLY A 1 200 ? -25.009 -23.148 25.354 1.00 49.88 200 GLY A O 1
ATOM 1565 N N . GLY A 1 201 ? -23.281 -21.725 25.183 1.00 43.97 201 GLY A N 1
ATOM 1566 C CA . GLY A 1 201 ? -22.261 -22.622 25.730 1.00 43.97 201 GLY A CA 1
ATOM 1567 C C . GLY A 1 201 ? -22.046 -22.413 27.228 1.00 43.97 201 GLY A C 1
ATOM 1568 O O . GLY A 1 201 ? -21.011 -21.879 27.612 1.00 43.97 201 GLY A O 1
ATOM 1569 N N . ASN A 1 202 ? -23.021 -22.809 28.048 1.00 39.88 202 ASN A N 1
ATOM 1570 C CA . ASN A 1 202 ? -22.871 -23.051 29.488 1.00 39.88 202 ASN A CA 1
ATOM 1571 C C . ASN A 1 202 ? -23.526 -24.387 29.833 1.00 39.88 202 ASN A C 1
ATOM 1573 O O . ASN A 1 202 ? -24.704 -24.562 29.448 1.00 39.88 202 ASN A O 1
#

Organism: NCBI:txid3101447

Sequence (202 aa):
MNKRGFAAKPLFFQRLFGKRQKGFFCFLIVLAAIAIEAGLLENAAEAERVIGRGRAIAFEAESAALARTLIEDSLDSAIKSELKEGIALNLEPGEIRERANRKIVLLFQRIEEAFNEGISARFYSEQGKIDETFLNKNSKVNVIRVRGKSVKAEYSYTGGLLKNNRVFAEISGKNARMLFTIPIGYTVSETALEMETIAGGN

Radius of gyration: 39.02 Å; chains: 1; bounding box: 75×44×140 Å